Protein AF-A0A6C0ERE3-F1 (afdb_monomer_lite)

Foldseek 3Di:
DDDPVAPLDDDDPPFQADDPQQPPDPFDWDADPNDIWTWGAFDPVCVVVQWRKIFTADPVRTTFWIKIARNVGRVDIDIQGDDPDLVCNRVVHPLKDFPQDFPLNVDDPVRNVVCVVVVVPCVQQVCVLVQEHEDESCCVSPPAKWWADPVPSTIDSDPVVDDPPTDTDRDDPVRGHYWYAYPRRTTMDRDDPPDDDDDPPDDDDDDDDDDDDDDDDDDDDDDDDD

Sequence (226 aa):
MFSLLRKGLIYKNISSDIVEHDLDIDADQWSYDEKDVYRGSIDSEYLEHKLNVYWLYDDNSKRIGLAEHEIDEPEVFKALWFRENPYAMLYQDDTWKSTETTLWSKLSNEAYQDCLENDFTTVSDLALSSGTLLMTPELLINKPDLYSCEKCGKKSLMAKNCCSQALVSILDFSQFSILFLDDNFVIYEKLTPQCDAFEQEQLEEQPELPDQKELMDEQTLQTHSQ

pLDDT: mean 83.7, std 20.34, range [28.23, 97.25]

Secondary structure (DSSP, 8-state):
-B-SSSTT-B-----SSPPGGGTT--PEEEEETTEEEEEEEE-GGGGGGTEEEEEEE-TTS-EEEEEEEESS-TT-EEEEE--SSHHHHHHT-TTEEEEEEEHHHHS-HHHHHHHHHTTTTTHHHHHHHTTEEEE-HHHHHSPPEEEE-TTT--EESSGGGS-TT-EEEE--GGGSEEEEE-TT-EEEEE---SSS-----SS--PPP------------------

Radius of gyration: 25.6 Å; chains: 1; bounding box: 70×40×90 Å

Organism: NCBI:txid1070528

Structure (mmCIF, N/CA/C/O backbone):
data_AF-A0A6C0ERE3-F1
#
_entry.id   AF-A0A6C0ERE3-F1
#
loop_
_atom_site.group_PDB
_atom_site.id
_atom_site.type_symbol
_atom_site.label_atom_id
_atom_site.label_alt_id
_atom_site.label_comp_id
_atom_site.label_asym_id
_atom_site.label_entity_id
_atom_site.label_seq_id
_atom_site.pdbx_PDB_ins_code
_atom_site.Cartn_x
_atom_site.Cartn_y
_atom_site.Cartn_z
_atom_site.occupancy
_atom_site.B_iso_or_equiv
_atom_site.auth_seq_id
_atom_site.auth_comp_id
_atom_site.auth_asym_id
_atom_site.auth_atom_id
_atom_site.pdbx_PDB_model_num
ATOM 1 N N . MET A 1 1 ? 2.969 -2.549 -2.712 1.00 92.56 1 MET A N 1
ATOM 2 C CA . MET A 1 1 ? 2.638 -1.483 -3.685 1.00 92.56 1 MET A CA 1
ATOM 3 C C . MET A 1 1 ? 1.558 -1.996 -4.624 1.00 92.56 1 MET A C 1
ATOM 5 O O . MET A 1 1 ? 1.684 -3.133 -5.060 1.00 92.56 1 MET A O 1
ATOM 9 N N . PHE A 1 2 ? 0.489 -1.237 -4.873 1.00 94.44 2 PHE A N 1
ATOM 10 C CA . PHE A 1 2 ? -0.592 -1.652 -5.774 1.00 94.44 2 PHE A CA 1
ATOM 11 C C . PHE A 1 2 ? -0.195 -1.446 -7.235 1.00 94.44 2 PHE A C 1
ATOM 13 O O . PHE A 1 2 ? 0.362 -0.404 -7.571 1.00 94.44 2 PHE A O 1
ATOM 20 N N . SER A 1 3 ? -0.495 -2.426 -8.086 1.00 94.94 3 SER A N 1
ATOM 21 C CA . SER A 1 3 ? -0.367 -2.279 -9.540 1.00 94.94 3 SER A CA 1
ATOM 22 C C . SER A 1 3 ? -1.365 -1.247 -10.070 1.00 94.94 3 SER A C 1
ATOM 24 O O . SER A 1 3 ? -2.502 -1.169 -9.592 1.00 94.94 3 SER A O 1
ATOM 26 N N . LEU A 1 4 ? -0.942 -0.464 -11.065 1.00 93.81 4 LEU A N 1
ATOM 27 C CA . LEU A 1 4 ? -1.789 0.497 -11.770 1.00 93.81 4 LEU A CA 1
ATOM 28 C C . LEU A 1 4 ? -2.437 -0.132 -13.012 1.00 93.81 4 LEU A C 1
ATOM 30 O O . LEU A 1 4 ? -3.534 0.274 -13.393 1.00 93.81 4 LEU A O 1
ATOM 34 N N . LEU A 1 5 ? -1.796 -1.134 -13.623 1.00 93.94 5 LEU A N 1
ATOM 35 C CA . LEU A 1 5 ? -2.308 -1.851 -14.800 1.00 93.94 5 LEU A CA 1
ATOM 36 C C . LEU A 1 5 ? -3.147 -3.096 -14.460 1.00 93.94 5 LEU A C 1
ATOM 38 O O . LEU A 1 5 ? -3.921 -3.578 -15.293 1.00 93.94 5 LEU A O 1
ATOM 42 N N . ARG A 1 6 ? -3.023 -3.649 -13.247 1.00 94.06 6 ARG A N 1
ATOM 43 C CA . ARG A 1 6 ? -3.766 -4.839 -12.800 1.00 94.06 6 ARG A CA 1
ATOM 44 C C . ARG A 1 6 ? -4.444 -4.604 -11.462 1.00 94.06 6 ARG A C 1
ATOM 46 O O . ARG A 1 6 ? -3.836 -4.663 -10.394 1.00 94.06 6 ARG A O 1
ATOM 53 N N . LYS A 1 7 ? -5.764 -4.423 -11.512 1.00 88.88 7 LYS A N 1
ATOM 54 C CA . LYS A 1 7 ? -6.591 -4.272 -10.312 1.00 88.88 7 LYS A CA 1
ATOM 55 C C . LYS A 1 7 ? -6.430 -5.481 -9.383 1.00 88.88 7 LYS A C 1
ATOM 57 O O . LYS A 1 7 ? -6.655 -6.618 -9.788 1.00 88.88 7 LYS A O 1
ATOM 62 N N . GLY A 1 8 ? -6.094 -5.211 -8.124 1.00 86.88 8 GLY A N 1
ATOM 63 C CA . GLY A 1 8 ? -5.956 -6.226 -7.076 1.00 86.88 8 GLY A CA 1
ATOM 64 C C . GLY A 1 8 ? -4.584 -6.903 -7.000 1.00 86.88 8 GLY A C 1
ATOM 65 O O . GLY A 1 8 ? -4.359 -7.660 -6.059 1.00 86.88 8 GLY A O 1
ATOM 66 N N . LEU A 1 9 ? -3.658 -6.620 -7.924 1.00 94.06 9 LEU A N 1
ATOM 67 C CA . LEU A 1 9 ? -2.277 -7.094 -7.826 1.00 94.06 9 LEU A CA 1
ATOM 68 C C . LEU A 1 9 ? -1.474 -6.216 -6.852 1.00 94.06 9 LEU A C 1
ATOM 70 O O . LEU A 1 9 ? -1.552 -4.984 -6.886 1.00 94.06 9 LEU A O 1
ATOM 74 N N . ILE A 1 10 ? -0.693 -6.864 -5.984 1.00 93.69 10 ILE A N 1
ATOM 75 C CA . ILE A 1 10 ? 0.134 -6.215 -4.962 1.00 93.69 10 ILE A CA 1
ATOM 76 C C . ILE A 1 10 ? 1.563 -6.742 -5.051 1.00 93.69 10 ILE A C 1
ATOM 78 O O . ILE A 1 10 ? 1.807 -7.924 -4.824 1.00 93.69 10 ILE A O 1
ATOM 82 N N . TYR A 1 11 ? 2.518 -5.840 -5.255 1.00 93.31 11 TYR A N 1
ATOM 83 C CA . TYR A 1 11 ? 3.943 -6.132 -5.139 1.00 93.31 11 TYR A CA 1
ATOM 84 C C . TYR A 1 11 ? 4.354 -6.141 -3.664 1.00 93.31 11 TYR A C 1
ATOM 86 O O . TYR A 1 11 ? 4.269 -5.105 -2.988 1.00 93.31 11 TYR A O 1
ATOM 94 N N . LYS A 1 12 ? 4.756 -7.316 -3.160 1.00 81.81 12 LYS A N 1
ATOM 95 C CA . LYS A 1 12 ? 5.089 -7.556 -1.741 1.00 81.81 12 LYS A CA 1
ATOM 96 C C . LYS A 1 12 ? 6.588 -7.465 -1.446 1.00 81.81 12 LYS A C 1
ATOM 98 O O . LYS A 1 12 ? 6.967 -6.967 -0.391 1.00 81.81 12 LYS A O 1
ATOM 103 N N . ASN A 1 13 ? 7.445 -7.905 -2.368 1.00 84.06 13 ASN A N 1
ATOM 104 C CA . ASN A 1 13 ? 8.896 -7.816 -2.207 1.00 84.06 13 ASN A CA 1
ATOM 105 C C . ASN A 1 13 ? 9.408 -6.445 -2.676 1.00 84.06 13 ASN A C 1
ATOM 107 O O . ASN A 1 13 ? 9.856 -6.299 -3.808 1.00 84.06 13 ASN A O 1
ATOM 111 N N . ILE A 1 14 ? 9.335 -5.454 -1.789 1.00 85.19 14 ILE A N 1
ATOM 112 C CA . ILE A 1 14 ? 9.732 -4.054 -2.029 1.00 85.19 14 ILE A CA 1
ATOM 113 C C . ILE A 1 14 ? 11.047 -3.665 -1.324 1.00 85.19 14 ILE A C 1
ATOM 115 O O . ILE A 1 14 ? 11.290 -2.493 -1.056 1.00 85.19 14 ILE A O 1
ATOM 119 N N . SER A 1 15 ? 11.904 -4.639 -0.986 1.00 89.31 15 SER A N 1
ATOM 120 C CA . SER A 1 15 ? 13.245 -4.360 -0.438 1.00 89.31 15 SER A CA 1
ATOM 121 C C . SER A 1 15 ? 14.095 -3.524 -1.407 1.00 89.31 15 SER A C 1
ATOM 12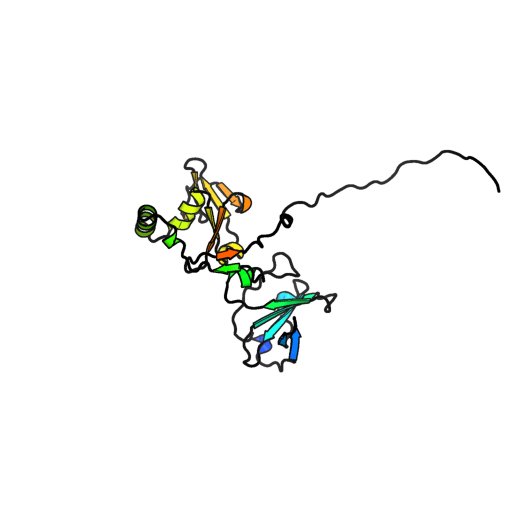3 O O . SER A 1 15 ? 13.968 -3.666 -2.619 1.00 89.31 15 SER A O 1
ATOM 125 N N . SER A 1 16 ? 15.033 -2.724 -0.899 1.00 91.44 16 SER A N 1
ATOM 126 C CA . SER A 1 16 ? 16.022 -2.019 -1.734 1.00 91.44 16 SER A CA 1
ATOM 127 C C . SER A 1 16 ? 17.073 -2.935 -2.379 1.00 91.44 16 SER A C 1
ATOM 129 O O . SER A 1 16 ? 17.899 -2.464 -3.158 1.00 91.44 16 SER A O 1
ATOM 131 N N . ASP A 1 17 ? 17.097 -4.216 -2.017 1.00 93.62 17 ASP A N 1
ATOM 132 C CA . ASP A 1 17 ? 18.107 -5.159 -2.494 1.00 93.62 17 ASP A CA 1
ATOM 133 C C . ASP A 1 17 ? 17.824 -5.639 -3.923 1.00 93.62 17 ASP A C 1
ATOM 135 O O . ASP A 1 17 ? 16.682 -5.630 -4.394 1.00 93.62 17 ASP A O 1
ATOM 139 N N . ILE A 1 18 ? 18.887 -6.070 -4.604 1.00 91.50 18 ILE A N 1
ATOM 140 C CA . ILE A 1 18 ? 18.798 -6.709 -5.918 1.00 91.50 18 ILE A CA 1
ATOM 141 C C . ILE A 1 18 ? 18.108 -8.063 -5.758 1.00 91.50 18 ILE A C 1
ATOM 143 O O . ILE A 1 18 ? 18.390 -8.812 -4.821 1.00 91.50 18 ILE A O 1
ATOM 147 N N . VAL A 1 19 ? 17.180 -8.362 -6.664 1.00 91.94 19 VAL A N 1
ATOM 148 C CA . VAL A 1 19 ? 16.485 -9.650 -6.675 1.00 91.94 19 VAL A CA 1
ATOM 149 C C . VAL A 1 19 ? 17.409 -10.724 -7.228 1.00 91.94 19 VAL A C 1
ATOM 151 O O . VAL A 1 19 ? 18.253 -10.451 -8.075 1.00 91.94 19 VAL A O 1
ATOM 154 N N . GLU A 1 20 ? 17.244 -11.961 -6.764 1.00 91.31 20 GLU A N 1
ATOM 155 C CA . GLU A 1 20 ? 18.174 -13.051 -7.087 1.00 91.31 20 GLU A CA 1
ATOM 156 C C . GLU A 1 20 ? 18.367 -13.258 -8.595 1.00 91.31 20 GLU A C 1
ATOM 158 O O . GLU A 1 20 ? 19.481 -13.527 -9.035 1.00 91.31 20 GLU A O 1
ATOM 163 N N . HIS A 1 21 ? 17.304 -13.093 -9.388 1.00 91.06 21 HIS A N 1
ATOM 164 C CA . HIS A 1 21 ? 17.360 -13.286 -10.836 1.00 91.06 21 HIS A CA 1
ATOM 165 C C . HIS A 1 21 ? 18.086 -12.163 -11.594 1.00 91.06 21 HIS A C 1
ATOM 167 O O . HIS A 1 21 ? 18.433 -12.373 -12.750 1.00 91.06 21 HIS A O 1
ATOM 173 N N . ASP A 1 22 ? 18.365 -11.024 -10.950 1.00 92.94 22 ASP A N 1
ATOM 174 C CA . ASP A 1 22 ? 19.057 -9.876 -11.551 1.00 92.94 22 ASP A CA 1
ATOM 175 C C . ASP A 1 22 ? 20.515 -9.720 -11.071 1.00 92.94 22 ASP A C 1
ATOM 177 O O . ASP A 1 22 ? 21.216 -8.820 -11.527 1.00 92.94 22 ASP A O 1
ATOM 181 N N . LEU A 1 23 ? 21.011 -10.585 -10.173 1.00 89.38 23 LEU A N 1
ATOM 182 C CA . LEU A 1 23 ? 22.351 -10.446 -9.572 1.00 89.38 23 LEU A CA 1
ATOM 183 C C . LEU A 1 23 ? 23.508 -10.489 -10.582 1.00 89.38 23 LEU A C 1
ATOM 185 O O . LEU A 1 23 ? 24.505 -9.797 -10.392 1.00 89.38 23 LEU A O 1
ATOM 189 N N . ASP A 1 24 ? 23.373 -11.299 -11.631 1.00 86.50 24 ASP A N 1
ATOM 190 C CA . ASP A 1 24 ? 24.419 -11.539 -12.633 1.00 86.50 24 ASP A CA 1
ATOM 191 C C . ASP A 1 24 ? 24.087 -10.893 -13.991 1.00 86.50 24 ASP A C 1
ATOM 193 O O . ASP A 1 24 ? 24.590 -11.320 -15.034 1.00 86.50 24 ASP A O 1
ATOM 197 N N . ILE A 1 25 ? 23.198 -9.896 -13.999 1.00 84.25 25 ILE A N 1
ATOM 198 C CA . ILE A 1 25 ? 22.720 -9.255 -15.224 1.00 84.25 25 ILE A CA 1
ATOM 199 C C . ILE A 1 25 ? 23.400 -7.902 -15.419 1.00 84.25 25 ILE A C 1
ATOM 201 O O . ILE A 1 25 ? 23.310 -7.011 -14.576 1.00 84.25 25 ILE A O 1
ATOM 205 N N . ASP A 1 26 ? 24.019 -7.728 -16.587 1.00 84.19 26 ASP A N 1
ATOM 206 C CA . ASP A 1 26 ? 24.424 -6.413 -17.075 1.00 84.19 26 ASP A CA 1
ATOM 207 C C . ASP A 1 26 ? 23.162 -5.643 -17.494 1.00 84.19 26 ASP A C 1
ATOM 209 O O . ASP A 1 26 ? 22.597 -5.868 -18.567 1.00 84.19 26 ASP A O 1
ATOM 213 N N . ALA A 1 27 ? 22.677 -4.781 -16.601 1.00 87.00 27 ALA A N 1
ATOM 214 C CA . ALA A 1 27 ? 21.451 -4.024 -16.803 1.00 87.00 27 ALA A CA 1
ATOM 215 C C . ALA A 1 27 ? 21.667 -2.832 -17.748 1.00 87.00 27 ALA A C 1
ATOM 217 O O . ALA A 1 27 ? 22.564 -2.007 -17.553 1.00 87.00 27 ALA A O 1
ATOM 218 N N . ASP A 1 28 ? 20.796 -2.708 -18.747 1.00 90.38 28 ASP A N 1
ATOM 219 C CA . ASP A 1 28 ? 20.761 -1.544 -19.630 1.00 90.38 28 ASP A CA 1
ATOM 220 C C . ASP A 1 28 ? 20.198 -0.319 -18.897 1.00 90.38 28 ASP A C 1
ATOM 222 O O . ASP A 1 28 ? 19.343 -0.437 -18.011 1.00 90.38 28 ASP A O 1
ATOM 226 N N . GLN A 1 29 ? 20.619 0.873 -19.323 1.00 95.25 29 GLN A N 1
ATOM 227 C CA . GLN A 1 29 ? 20.043 2.134 -18.863 1.00 95.25 29 GLN A CA 1
ATOM 228 C C . GLN A 1 29 ? 18.762 2.464 -19.644 1.00 95.25 29 GLN A C 1
ATOM 230 O O . GLN A 1 29 ? 18.726 2.396 -20.874 1.00 95.25 29 GLN A O 1
ATOM 235 N N . TRP A 1 30 ? 17.716 2.847 -18.921 1.00 95.62 30 TRP A N 1
ATOM 236 C CA . TRP A 1 30 ? 16.398 3.219 -19.431 1.00 95.62 30 TRP A CA 1
ATOM 237 C C . TRP A 1 30 ? 15.938 4.523 -18.789 1.00 95.62 30 TRP A C 1
ATOM 239 O O . TRP A 1 30 ? 16.397 4.871 -17.706 1.00 95.62 30 TRP A O 1
ATOM 249 N N . SER A 1 31 ? 14.999 5.219 -19.431 1.00 95.19 31 SER A N 1
ATOM 250 C CA . SER A 1 31 ? 14.382 6.427 -18.878 1.00 95.19 31 SER A CA 1
ATOM 251 C C . SER A 1 31 ? 12.886 6.193 -18.668 1.00 95.19 31 SER A C 1
ATOM 253 O O . SER A 1 31 ? 12.159 5.941 -19.631 1.00 95.19 31 SER A O 1
ATOM 255 N N . TYR A 1 32 ? 12.436 6.253 -17.414 1.00 95.12 32 TYR A N 1
ATOM 256 C CA . TYR A 1 32 ? 11.030 6.137 -17.013 1.00 95.12 32 TYR A CA 1
ATOM 257 C C . TYR A 1 32 ? 10.627 7.393 -16.245 1.00 95.12 32 TYR A C 1
ATOM 259 O O . TYR A 1 32 ? 11.314 7.772 -15.302 1.00 95.12 32 TYR A O 1
ATOM 267 N N . ASP A 1 33 ? 9.524 8.041 -16.628 1.00 92.62 33 ASP A N 1
ATOM 268 C CA . ASP A 1 33 ? 9.062 9.302 -16.019 1.00 92.62 33 ASP A CA 1
ATOM 269 C C . ASP A 1 33 ? 10.183 10.359 -15.882 1.00 92.62 33 ASP A C 1
ATOM 271 O O . ASP A 1 33 ? 10.328 10.991 -14.836 1.00 92.62 33 ASP A O 1
ATOM 275 N N . GLU A 1 34 ? 11.011 10.512 -16.925 1.00 93.00 34 GLU A N 1
ATOM 276 C CA . GLU A 1 34 ? 12.177 11.421 -16.962 1.00 93.00 34 GLU A CA 1
ATOM 277 C C . GLU A 1 34 ? 13.297 11.083 -15.955 1.00 93.00 34 GLU A C 1
ATOM 279 O O . GLU A 1 34 ? 14.208 11.885 -15.736 1.00 93.00 34 GLU A O 1
ATOM 284 N N . LYS A 1 35 ? 13.257 9.892 -15.347 1.00 94.38 35 LYS A N 1
ATOM 285 C CA . LYS A 1 35 ? 14.318 9.361 -14.489 1.00 94.38 35 LYS A CA 1
ATOM 286 C C . LYS A 1 35 ? 15.096 8.282 -15.217 1.00 94.38 35 LYS A C 1
ATOM 288 O O . LYS A 1 35 ? 14.530 7.264 -15.621 1.00 94.38 35 LYS A O 1
ATOM 293 N N . ASP A 1 36 ? 16.402 8.483 -15.303 1.00 96.56 36 ASP A N 1
ATOM 294 C CA . ASP A 1 36 ? 17.311 7.471 -15.818 1.00 96.56 36 ASP A CA 1
ATOM 295 C C . ASP A 1 36 ? 17.602 6.427 -14.735 1.00 96.56 36 ASP A C 1
ATOM 297 O O . ASP A 1 36 ? 17.923 6.761 -13.594 1.00 96.56 36 ASP A O 1
ATOM 301 N N . VAL A 1 37 ? 17.455 5.157 -15.096 1.00 97.06 37 VAL A N 1
ATOM 302 C CA . VAL A 1 37 ? 17.550 3.999 -14.201 1.00 97.06 37 VAL A CA 1
ATOM 303 C C . VAL A 1 37 ? 18.181 2.823 -14.931 1.00 97.06 37 VAL A C 1
ATOM 305 O O . VAL A 1 37 ? 18.125 2.750 -16.158 1.00 97.06 37 VAL A O 1
ATOM 308 N N . TYR A 1 38 ? 18.720 1.859 -14.194 1.00 96.62 38 TYR A N 1
ATOM 309 C CA . TYR A 1 38 ? 19.075 0.560 -14.762 1.00 96.62 38 TYR A CA 1
ATOM 310 C C . TYR A 1 38 ? 17.897 -0.386 -14.625 1.00 96.62 38 TYR A C 1
ATOM 312 O O . TYR A 1 38 ? 17.283 -0.488 -13.561 1.00 96.62 38 TYR A O 1
ATOM 320 N N . ARG A 1 39 ? 17.565 -1.070 -15.713 1.00 95.25 39 ARG A N 1
ATOM 321 C CA . ARG A 1 39 ? 16.435 -1.992 -15.749 1.00 95.25 39 ARG A CA 1
ATOM 322 C C . ARG A 1 39 ? 16.936 -3.427 -15.660 1.00 95.25 39 ARG A C 1
ATOM 324 O O . ARG A 1 39 ? 17.743 -3.841 -16.489 1.00 95.25 39 ARG A O 1
ATOM 331 N N . GLY A 1 40 ? 16.408 -4.172 -14.695 1.00 95.25 40 GLY A N 1
ATOM 332 C CA . GLY A 1 40 ? 16.620 -5.610 -14.580 1.00 95.25 40 GLY A CA 1
ATOM 333 C C . GLY A 1 40 ? 15.982 -6.408 -15.719 1.00 95.25 40 GLY A C 1
ATOM 334 O O . GLY A 1 40 ? 15.506 -5.867 -16.726 1.00 95.25 40 GLY A O 1
ATOM 335 N N . SER A 1 41 ? 15.964 -7.724 -15.553 1.00 95.12 41 SER A N 1
ATOM 336 C CA . SER A 1 41 ? 15.272 -8.634 -16.459 1.00 95.12 41 SER A CA 1
ATOM 337 C C . SER A 1 41 ? 13.776 -8.732 -16.143 1.00 95.12 41 SER A C 1
ATOM 339 O O . SER A 1 41 ? 13.258 -8.056 -15.254 1.00 95.12 41 SER A O 1
ATOM 341 N N . ILE A 1 42 ? 13.051 -9.515 -16.947 1.00 95.06 42 ILE A N 1
ATOM 342 C CA . ILE A 1 42 ? 11.628 -9.760 -16.703 1.00 95.06 42 ILE A CA 1
ATOM 343 C C . ILE A 1 42 ? 11.498 -10.652 -15.475 1.00 95.06 42 ILE A C 1
ATOM 345 O O . ILE A 1 42 ? 11.991 -11.783 -15.473 1.00 95.06 42 ILE A O 1
ATOM 349 N N . ASP A 1 43 ? 10.741 -10.186 -14.492 1.00 94.81 43 ASP A N 1
ATOM 350 C CA . ASP A 1 43 ? 10.360 -11.005 -13.357 1.00 94.81 43 ASP A CA 1
ATOM 351 C C . ASP A 1 43 ? 9.258 -11.993 -13.769 1.00 94.81 43 ASP A C 1
ATOM 353 O O . ASP A 1 43 ? 8.093 -11.638 -13.989 1.00 94.81 43 ASP A O 1
ATOM 357 N N . SER A 1 44 ? 9.649 -13.263 -13.888 1.00 94.44 44 SER A N 1
ATOM 358 C CA . SER A 1 44 ? 8.760 -14.344 -14.318 1.00 94.44 44 SER A CA 1
ATOM 359 C C . SER A 1 44 ? 7.569 -14.588 -13.384 1.00 94.44 44 SER A C 1
ATOM 361 O O . SER A 1 44 ? 6.579 -15.166 -13.835 1.00 94.44 44 SER A O 1
ATOM 363 N N . GLU A 1 45 ? 7.630 -14.125 -12.125 1.00 93.19 45 GLU A N 1
ATOM 364 C CA . GLU A 1 45 ? 6.531 -14.229 -11.154 1.00 93.19 45 GLU A CA 1
ATOM 365 C C . GLU A 1 45 ? 5.257 -13.550 -11.675 1.00 93.19 45 GLU A C 1
ATOM 367 O O . GLU A 1 45 ? 4.152 -14.025 -11.429 1.00 93.19 45 GLU A O 1
ATOM 372 N N . TYR A 1 46 ? 5.395 -12.480 -12.464 1.00 94.38 46 TYR A N 1
ATOM 373 C CA . TYR A 1 46 ? 4.258 -11.664 -12.898 1.00 94.38 46 TYR A CA 1
ATOM 374 C C . TYR A 1 46 ? 3.730 -11.997 -14.299 1.00 94.38 46 TYR A C 1
ATOM 376 O O . TYR A 1 46 ? 2.732 -11.416 -14.738 1.00 94.38 46 TYR A O 1
ATOM 384 N N . LEU A 1 47 ? 4.318 -12.984 -14.983 1.00 93.81 47 LEU A N 1
ATOM 385 C CA . LEU A 1 47 ? 3.862 -13.407 -16.312 1.00 93.81 47 LEU A CA 1
ATOM 386 C C . LEU A 1 47 ? 2.442 -13.989 -16.285 1.00 93.81 47 LEU A C 1
ATOM 388 O O . LEU A 1 47 ? 1.671 -13.777 -17.222 1.00 93.81 47 LEU A O 1
ATOM 392 N N . GLU A 1 48 ? 2.052 -14.668 -15.202 1.00 93.81 48 GLU A N 1
ATOM 393 C CA . GLU A 1 48 ? 0.683 -15.182 -15.040 1.00 93.81 48 GLU A CA 1
ATOM 394 C C . GLU A 1 48 ? -0.367 -14.065 -14.943 1.00 93.81 48 GLU A C 1
ATOM 396 O O . GLU A 1 48 ? -1.526 -14.254 -15.320 1.00 93.81 48 GLU A O 1
ATOM 401 N N . HIS A 1 49 ? 0.055 -12.869 -14.527 1.00 93.19 49 HIS A N 1
ATOM 402 C CA . HIS A 1 49 ? -0.770 -11.666 -14.488 1.00 93.19 49 HIS A CA 1
ATOM 403 C C . HIS A 1 49 ? -0.787 -10.908 -15.821 1.00 93.19 49 HIS A C 1
ATOM 405 O O . HIS A 1 49 ? -1.349 -9.812 -15.893 1.00 93.19 49 HIS A O 1
ATOM 411 N N . LYS A 1 50 ? -0.216 -11.486 -16.889 1.00 94.81 50 LYS A N 1
ATOM 412 C CA . LYS A 1 50 ? -0.080 -10.861 -18.212 1.00 94.81 50 LYS A CA 1
ATOM 413 C C . LYS A 1 50 ? 0.651 -9.517 -18.153 1.00 94.81 50 LYS A C 1
ATOM 415 O O . LYS A 1 50 ? 0.236 -8.565 -18.813 1.00 94.81 50 LYS A O 1
ATOM 420 N N . LEU A 1 51 ? 1.689 -9.425 -17.328 1.00 96.44 51 LEU A N 1
ATOM 421 C CA . LEU A 1 51 ? 2.547 -8.251 -17.227 1.00 96.44 51 LEU A CA 1
ATOM 422 C C . LEU A 1 51 ? 4.001 -8.652 -17.453 1.00 96.44 51 LEU A C 1
ATOM 424 O O . LEU A 1 51 ? 4.454 -9.671 -16.935 1.00 96.44 51 LEU A O 1
ATOM 428 N N . ASN A 1 52 ? 4.742 -7.804 -18.160 1.00 96.56 52 ASN A N 1
ATOM 429 C CA . ASN A 1 52 ? 6.197 -7.807 -18.094 1.00 96.56 52 ASN A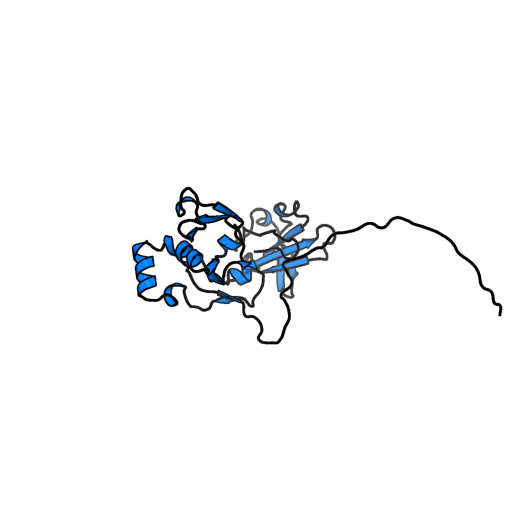 CA 1
ATOM 430 C C . ASN A 1 52 ? 6.604 -6.815 -17.002 1.00 96.56 52 ASN A C 1
ATOM 432 O O . ASN A 1 52 ? 6.473 -5.603 -17.179 1.00 96.56 52 ASN A O 1
ATOM 436 N N . VAL A 1 53 ? 7.045 -7.334 -15.858 1.00 96.88 53 VAL A N 1
ATOM 437 C CA . VAL A 1 53 ? 7.515 -6.518 -14.734 1.00 96.88 53 VAL A CA 1
ATOM 438 C C . VAL A 1 53 ? 9.034 -6.495 -14.740 1.00 96.88 53 VAL A C 1
ATOM 440 O O . VAL A 1 53 ? 9.666 -7.544 -14.824 1.00 96.88 53 VAL A O 1
ATOM 443 N N . TYR A 1 54 ? 9.602 -5.300 -14.632 1.00 96.12 54 TYR A N 1
ATOM 444 C CA . TYR A 1 54 ? 11.039 -5.078 -14.544 1.00 96.12 54 TYR A CA 1
ATOM 445 C C . TYR A 1 54 ? 11.366 -4.309 -13.275 1.00 96.12 54 TYR A C 1
ATOM 447 O O . TYR A 1 54 ? 10.794 -3.245 -13.033 1.00 96.12 54 TYR A O 1
ATOM 455 N N . TRP A 1 55 ? 12.321 -4.793 -12.489 1.00 96.50 55 TRP A N 1
ATOM 456 C CA . TRP A 1 55 ? 12.833 -4.039 -11.349 1.00 96.50 55 TRP A CA 1
ATOM 457 C C . TRP A 1 55 ? 13.767 -2.916 -11.819 1.00 96.50 55 TRP A C 1
ATOM 459 O O . TRP A 1 55 ? 14.524 -3.078 -12.778 1.00 96.50 55 TRP A O 1
ATOM 469 N N . LEU A 1 56 ? 13.672 -1.753 -11.169 1.00 96.94 56 LEU A N 1
ATOM 470 C CA . LEU A 1 56 ? 14.426 -0.548 -11.525 1.00 96.94 56 LEU A CA 1
ATOM 471 C C . LEU A 1 56 ? 15.451 -0.223 -10.441 1.00 96.94 56 LEU A C 1
ATOM 473 O O . LEU A 1 56 ? 15.114 -0.193 -9.251 1.00 96.94 56 LEU A O 1
ATOM 477 N N . TYR A 1 57 ? 16.677 0.067 -10.864 1.00 96.38 57 TYR A N 1
ATOM 478 C CA . TYR A 1 57 ? 17.836 0.278 -10.005 1.00 96.38 57 TYR A CA 1
ATOM 479 C C . TYR A 1 57 ? 18.482 1.645 -10.237 1.00 96.38 57 TYR A C 1
ATOM 481 O O . TYR A 1 57 ? 18.475 2.167 -11.352 1.00 96.38 57 TYR A O 1
ATOM 489 N N . ASP A 1 58 ? 19.054 2.214 -9.179 1.00 95.44 58 ASP A N 1
ATOM 490 C CA . ASP A 1 58 ? 19.906 3.403 -9.257 1.00 95.44 58 ASP A CA 1
ATOM 491 C C . ASP A 1 58 ? 21.376 3.049 -9.581 1.00 95.44 58 ASP A C 1
ATOM 493 O O . ASP A 1 58 ? 21.752 1.878 -9.678 1.00 95.44 58 ASP A O 1
ATOM 497 N N . ASP A 1 59 ? 22.232 4.069 -9.701 1.00 94.19 59 ASP A N 1
ATOM 498 C CA . ASP A 1 59 ? 23.681 3.914 -9.932 1.00 94.19 59 ASP A CA 1
ATOM 499 C C . ASP A 1 59 ? 24.427 3.171 -8.805 1.00 94.19 59 ASP A C 1
ATOM 501 O O . ASP A 1 59 ? 25.575 2.763 -8.981 1.00 94.19 59 ASP A O 1
ATOM 505 N N . ASN A 1 60 ? 23.801 2.991 -7.639 1.00 93.94 60 ASN A N 1
ATOM 506 C CA . ASN A 1 60 ? 24.366 2.278 -6.492 1.00 93.94 60 ASN A CA 1
ATOM 507 C C . ASN A 1 60 ? 23.837 0.841 -6.389 1.00 93.94 60 ASN A C 1
ATOM 509 O O . ASN A 1 60 ? 23.985 0.208 -5.338 1.00 93.94 60 ASN A O 1
ATOM 513 N N . SER A 1 61 ? 23.192 0.342 -7.448 1.00 91.50 61 SER A N 1
ATOM 514 C CA . SER A 1 61 ? 22.546 -0.970 -7.487 1.00 91.50 61 SER A CA 1
ATOM 515 C C . SER A 1 61 ? 21.471 -1.143 -6.406 1.00 91.50 61 SER A C 1
ATOM 517 O O . SER A 1 61 ? 21.224 -2.253 -5.927 1.00 91.50 61 SER A O 1
ATOM 519 N N . LYS A 1 62 ? 20.821 -0.050 -5.993 1.00 94.94 62 LYS A N 1
ATOM 520 C CA . LYS A 1 62 ? 19.664 -0.078 -5.100 1.00 94.94 62 LYS A CA 1
ATOM 521 C C . LYS A 1 62 ? 18.387 -0.072 -5.906 1.00 94.94 62 LYS A C 1
ATOM 523 O O . LYS A 1 62 ? 18.205 0.740 -6.807 1.00 94.94 62 LYS A O 1
ATOM 528 N N . ARG A 1 63 ? 17.480 -0.980 -5.555 1.00 95.38 63 ARG A N 1
ATOM 529 C CA . ARG A 1 63 ? 16.147 -1.029 -6.138 1.00 95.38 63 ARG A CA 1
ATOM 530 C C . ARG A 1 63 ? 15.354 0.182 -5.668 1.00 95.38 63 ARG A C 1
ATOM 532 O O . ARG A 1 63 ? 15.253 0.433 -4.467 1.00 95.38 63 ARG A O 1
ATOM 539 N N . ILE A 1 64 ? 14.801 0.913 -6.624 1.00 96.31 64 ILE A N 1
ATOM 540 C CA . ILE A 1 64 ? 14.087 2.178 -6.404 1.00 96.31 64 ILE A CA 1
ATOM 541 C C . ILE A 1 64 ? 12.657 2.152 -6.947 1.00 96.31 64 ILE A C 1
ATOM 543 O O . ILE A 1 64 ? 11.902 3.102 -6.743 1.00 96.31 64 ILE A O 1
ATOM 547 N N . GLY A 1 65 ? 12.266 1.079 -7.630 1.00 96.81 65 GLY A N 1
ATOM 548 C CA . GLY A 1 65 ? 10.937 0.937 -8.202 1.00 96.81 65 GLY A CA 1
ATOM 549 C C . GLY A 1 65 ? 10.813 -0.280 -9.107 1.00 96.81 65 GLY A C 1
ATOM 550 O O . GLY A 1 65 ? 11.673 -1.165 -9.114 1.00 96.81 65 GLY A O 1
ATOM 551 N N . LEU A 1 66 ? 9.733 -0.299 -9.877 1.00 97.25 66 LEU A N 1
ATOM 552 C CA . LEU A 1 66 ? 9.480 -1.261 -10.942 1.00 97.25 66 LEU A CA 1
ATOM 553 C C . LEU A 1 66 ? 8.771 -0.581 -12.115 1.00 97.25 66 LEU A C 1
ATOM 555 O O . LEU A 1 66 ? 8.053 0.399 -11.924 1.00 97.25 66 LEU A O 1
ATOM 559 N N . ALA A 1 67 ? 8.949 -1.119 -13.314 1.00 97.19 67 ALA A N 1
ATOM 560 C CA . ALA A 1 67 ? 8.125 -0.807 -14.471 1.00 97.19 67 ALA A CA 1
ATOM 561 C C . ALA A 1 67 ? 7.234 -2.011 -14.779 1.00 97.19 67 ALA A C 1
ATOM 563 O O . ALA A 1 67 ? 7.726 -3.130 -14.921 1.00 97.19 67 ALA A O 1
ATOM 564 N N . GLU A 1 68 ? 5.929 -1.784 -14.885 1.00 96.94 68 GLU A N 1
ATOM 565 C CA . GLU A 1 68 ? 4.971 -2.769 -15.377 1.00 96.94 68 GLU A CA 1
ATOM 566 C C . GLU A 1 68 ? 4.579 -2.421 -16.811 1.00 96.94 68 GLU A C 1
ATOM 568 O O . GLU A 1 68 ? 4.199 -1.288 -17.103 1.00 96.94 68 GLU A O 1
ATOM 573 N N . HIS A 1 69 ? 4.685 -3.401 -17.702 1.00 97.12 69 HIS A N 1
ATOM 574 C CA . HIS A 1 69 ? 4.294 -3.291 -19.101 1.00 97.12 69 HIS A CA 1
ATOM 575 C C . HIS A 1 69 ? 3.202 -4.311 -19.410 1.00 97.12 69 HIS A C 1
ATOM 577 O O . HIS A 1 69 ? 3.262 -5.455 -18.943 1.00 97.12 69 HIS A O 1
ATOM 583 N N . GLU A 1 70 ? 2.236 -3.924 -20.238 1.00 96.00 70 GLU A N 1
ATOM 584 C CA . GLU A 1 70 ? 1.300 -4.872 -20.840 1.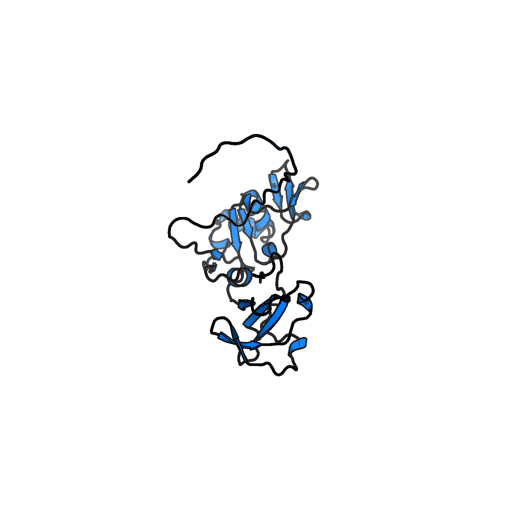00 96.00 70 GLU A CA 1
ATOM 585 C C . GLU A 1 70 ? 2.068 -5.911 -21.669 1.00 96.00 70 GLU A C 1
ATOM 587 O O . GLU A 1 70 ? 2.971 -5.572 -22.434 1.00 96.00 70 GLU A O 1
ATOM 592 N N . ILE A 1 71 ? 1.735 -7.197 -21.518 1.00 94.31 71 ILE A N 1
ATOM 593 C CA . ILE A 1 71 ? 2.460 -8.254 -22.242 1.00 94.31 71 ILE A CA 1
ATOM 594 C C . ILE A 1 71 ? 2.190 -8.214 -23.752 1.00 94.31 71 ILE A C 1
ATOM 596 O O . ILE A 1 71 ? 3.090 -8.486 -24.545 1.00 94.31 71 ILE A O 1
ATOM 600 N N . ASP A 1 72 ? 0.958 -7.862 -24.126 1.00 94.56 72 ASP A N 1
ATOM 601 C CA . ASP A 1 72 ? 0.489 -7.832 -25.512 1.00 94.56 72 ASP A CA 1
ATOM 602 C C . ASP A 1 72 ? 0.792 -6.481 -26.195 1.00 94.56 72 ASP A C 1
ATOM 604 O O . ASP A 1 72 ? 0.946 -6.435 -27.414 1.00 94.56 72 ASP A O 1
ATOM 608 N N . GLU A 1 73 ? 0.937 -5.403 -25.411 1.00 94.81 73 GLU A N 1
ATOM 609 C CA . GLU A 1 73 ? 1.229 -4.031 -25.868 1.00 94.81 73 GLU A CA 1
ATOM 610 C C . GLU A 1 73 ? 2.362 -3.407 -25.023 1.00 94.81 73 GLU A C 1
ATOM 612 O O . GLU A 1 73 ? 2.105 -2.533 -24.192 1.00 94.81 73 GLU A O 1
ATOM 617 N N . PRO A 1 74 ? 3.630 -3.845 -25.174 1.00 90.69 74 PRO A N 1
ATOM 618 C CA . PRO A 1 74 ? 4.727 -3.442 -24.286 1.00 90.69 74 PRO A CA 1
ATOM 619 C C . PRO A 1 74 ? 5.028 -1.937 -24.245 1.00 90.69 74 PRO A C 1
ATOM 621 O O . PRO A 1 74 ? 5.744 -1.473 -23.362 1.00 90.69 74 PRO A O 1
ATOM 624 N N . GLU A 1 75 ? 4.525 -1.152 -25.190 1.00 92.00 75 GLU A N 1
ATOM 625 C CA . GLU A 1 75 ? 4.562 0.309 -25.169 1.00 92.00 75 GLU A CA 1
ATOM 626 C C . GLU A 1 75 ? 3.657 0.932 -24.094 1.00 92.00 75 GLU A C 1
ATOM 628 O O . GLU A 1 75 ? 3.890 2.068 -23.677 1.00 92.00 75 GLU A O 1
ATOM 633 N N . VAL A 1 76 ? 2.639 0.204 -23.627 1.00 94.00 76 VAL A N 1
ATOM 634 C CA . VAL A 1 76 ? 1.773 0.610 -22.523 1.00 94.00 76 VAL A CA 1
ATOM 635 C C . VAL A 1 76 ? 2.448 0.204 -21.224 1.00 94.00 76 VAL A C 1
ATOM 637 O O . VAL A 1 76 ? 2.485 -0.973 -20.861 1.00 94.00 76 VAL A O 1
ATOM 640 N N . PHE A 1 77 ? 2.978 1.196 -20.510 1.00 95.12 77 PHE A N 1
ATOM 641 C CA . PHE A 1 77 ? 3.674 0.963 -19.253 1.00 95.12 77 PHE A CA 1
ATOM 642 C C . PHE A 1 77 ? 3.322 1.975 -18.170 1.00 95.12 77 PHE A C 1
ATOM 644 O O . PHE A 1 77 ? 2.858 3.092 -18.432 1.00 95.12 77 PHE A O 1
ATOM 651 N N . LYS A 1 78 ? 3.588 1.572 -16.930 1.00 96.38 78 LYS A N 1
ATOM 652 C CA . LYS A 1 78 ? 3.612 2.441 -15.757 1.00 96.38 78 LYS A CA 1
ATOM 653 C C . LYS A 1 78 ? 4.865 2.155 -14.949 1.00 96.38 78 LYS A C 1
ATOM 655 O O . LYS A 1 78 ? 5.198 0.999 -14.707 1.00 96.38 78 LYS A O 1
ATOM 660 N N . ALA A 1 79 ? 5.549 3.212 -14.528 1.00 96.56 79 ALA A N 1
ATOM 661 C CA . ALA A 1 79 ? 6.599 3.102 -13.533 1.00 96.56 79 ALA A CA 1
ATOM 662 C C . ALA A 1 79 ? 6.013 3.381 -12.150 1.00 96.56 79 ALA A C 1
ATOM 664 O O . ALA A 1 79 ? 5.200 4.287 -11.960 1.00 96.56 79 ALA A O 1
ATOM 665 N N . LEU A 1 80 ? 6.406 2.555 -11.192 1.00 96.56 80 LEU A N 1
ATOM 666 C CA . LEU A 1 80 ? 6.010 2.672 -9.808 1.00 96.56 80 LEU A CA 1
ATOM 667 C C . LEU A 1 80 ? 7.272 2.784 -8.963 1.00 96.56 80 LEU A C 1
ATOM 669 O O . LEU A 1 80 ? 8.214 2.004 -9.099 1.00 96.56 80 LEU A O 1
ATOM 673 N N . TRP A 1 81 ? 7.287 3.766 -8.075 1.00 96.12 81 TRP A N 1
ATOM 674 C CA . TRP A 1 81 ? 8.484 4.190 -7.365 1.00 96.12 81 TRP A CA 1
ATOM 675 C C . TRP A 1 81 ? 8.379 3.858 -5.879 1.00 96.12 81 TRP A C 1
ATOM 677 O O . TRP A 1 81 ? 7.303 3.933 -5.273 1.00 96.12 81 TRP A O 1
ATOM 687 N N . PHE A 1 82 ? 9.506 3.490 -5.273 1.00 95.38 82 PHE A N 1
ATOM 688 C CA . PHE A 1 82 ? 9.611 3.357 -3.826 1.00 95.38 82 PHE A CA 1
ATOM 689 C C . PHE A 1 82 ? 9.511 4.739 -3.183 1.00 95.38 82 PHE A C 1
ATOM 691 O O . PHE A 1 82 ? 10.048 5.727 -3.684 1.00 95.38 82 PHE A O 1
ATOM 698 N N . ARG A 1 83 ? 8.779 4.812 -2.072 1.00 92.88 83 ARG A N 1
ATOM 699 C CA . ARG A 1 83 ? 8.506 6.051 -1.339 1.00 92.88 83 ARG A CA 1
ATOM 700 C C . ARG A 1 83 ? 8.626 5.767 0.146 1.00 92.88 83 ARG A C 1
ATOM 702 O O . ARG A 1 83 ? 8.270 4.683 0.582 1.00 92.88 83 ARG A O 1
ATOM 709 N N . GLU A 1 84 ? 9.086 6.734 0.926 1.00 90.12 84 GLU A N 1
ATOM 710 C CA . GLU A 1 84 ? 9.236 6.545 2.375 1.00 90.12 84 GLU A CA 1
ATOM 711 C C . GLU A 1 84 ? 7.882 6.420 3.085 1.00 90.12 84 GLU A C 1
ATOM 713 O O . GLU A 1 84 ? 7.716 5.600 3.984 1.00 90.12 84 GLU A O 1
ATOM 718 N N . ASN A 1 85 ? 6.891 7.211 2.659 1.00 93.38 85 ASN A N 1
ATOM 719 C CA . ASN A 1 85 ? 5.543 7.137 3.209 1.00 93.38 85 ASN A CA 1
ATOM 720 C C . ASN A 1 85 ? 4.874 5.818 2.766 1.00 93.38 85 ASN A C 1
ATOM 722 O O . ASN A 1 85 ? 4.719 5.605 1.559 1.00 93.38 85 ASN A O 1
ATOM 726 N N . PRO A 1 86 ? 4.420 4.961 3.703 1.00 93.62 86 PRO A N 1
ATOM 727 C CA . PRO A 1 86 ? 3.883 3.641 3.376 1.00 93.62 86 PRO A CA 1
ATOM 728 C C . PRO A 1 86 ? 2.609 3.710 2.527 1.00 93.62 86 PRO A C 1
ATOM 730 O O . PRO A 1 86 ? 2.427 2.903 1.618 1.00 93.62 86 PRO A O 1
ATOM 733 N N . TYR A 1 87 ? 1.749 4.702 2.761 1.00 95.12 87 TYR A N 1
ATOM 734 C CA . TYR A 1 87 ? 0.526 4.902 1.984 1.00 95.12 87 TYR A CA 1
ATOM 735 C C . TYR A 1 87 ? 0.811 5.504 0.616 1.00 95.12 87 TYR A C 1
ATOM 737 O O . TYR A 1 87 ? 0.246 5.046 -0.376 1.00 95.12 87 TYR A O 1
ATOM 745 N N . ALA A 1 88 ? 1.743 6.458 0.539 1.00 94.88 88 ALA A N 1
ATOM 746 C CA . ALA A 1 88 ? 2.196 6.972 -0.748 1.00 94.88 88 ALA A CA 1
ATOM 747 C C . ALA A 1 88 ? 2.796 5.845 -1.596 1.00 94.88 88 ALA A C 1
A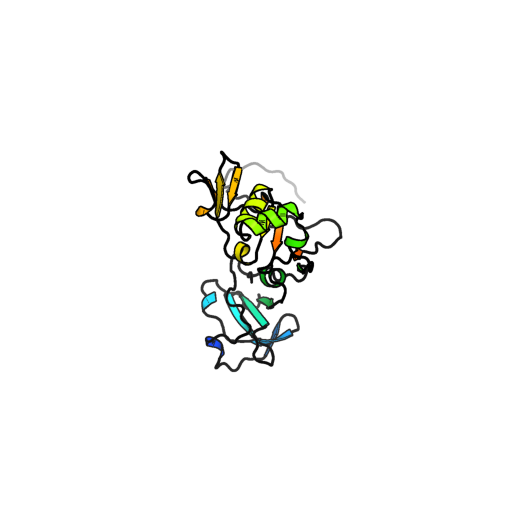TOM 749 O O . ALA A 1 88 ? 2.520 5.743 -2.787 1.00 94.88 88 ALA A O 1
ATOM 750 N N . MET A 1 89 ? 3.597 4.972 -0.980 1.00 93.69 89 MET A N 1
ATOM 751 C CA . MET A 1 89 ? 4.205 3.821 -1.639 1.00 93.69 89 MET A CA 1
ATOM 752 C C . MET A 1 89 ? 3.154 2.801 -2.087 1.00 93.69 89 MET A C 1
ATOM 754 O O . MET A 1 89 ? 3.235 2.286 -3.202 1.00 93.69 89 MET A O 1
ATOM 758 N N . LEU A 1 90 ? 2.163 2.502 -1.242 1.00 94.12 90 LEU A N 1
ATOM 759 C CA . LEU A 1 90 ? 1.089 1.572 -1.580 1.00 94.12 90 LEU A CA 1
ATOM 760 C C . LEU A 1 90 ? 0.242 2.078 -2.744 1.00 94.12 90 LEU A C 1
ATOM 762 O O . LEU A 1 90 ? 0.060 1.331 -3.700 1.00 94.12 90 LEU A O 1
ATOM 766 N N . TYR A 1 91 ? -0.232 3.322 -2.677 1.00 94.44 91 TYR A N 1
ATOM 767 C CA . TYR A 1 91 ? -1.150 3.906 -3.658 1.00 94.44 91 TYR A CA 1
ATOM 768 C C . TYR A 1 91 ? -0.465 4.600 -4.841 1.00 94.44 91 TYR A C 1
ATOM 770 O O . TYR A 1 91 ? -1.155 5.049 -5.748 1.00 94.44 91 TYR A O 1
ATOM 778 N N . GLN A 1 92 ? 0.868 4.703 -4.834 1.00 93.94 92 GLN A N 1
ATOM 779 C CA . GLN A 1 92 ? 1.644 5.482 -5.807 1.00 93.94 92 GLN A CA 1
ATOM 780 C C . GLN A 1 92 ? 1.230 6.961 -5.887 1.00 93.94 92 GLN A C 1
ATOM 782 O O . GLN A 1 92 ? 1.266 7.573 -6.950 1.00 93.94 92 GLN A O 1
ATOM 787 N N . ASP A 1 93 ? 0.899 7.550 -4.737 1.00 93.31 93 ASP A N 1
ATOM 788 C CA . ASP A 1 93 ? 0.306 8.885 -4.630 1.00 93.31 93 ASP A CA 1
ATOM 789 C C . ASP A 1 93 ? 1.021 9.740 -3.563 1.00 93.31 93 ASP A C 1
ATOM 791 O O . ASP A 1 93 ? 0.939 9.474 -2.364 1.00 93.31 93 ASP A O 1
ATOM 795 N N . ASP A 1 94 ? 1.712 10.798 -3.996 1.00 91.62 94 ASP A N 1
ATOM 796 C CA . ASP A 1 94 ? 2.499 11.688 -3.125 1.00 91.62 94 ASP A CA 1
ATOM 797 C C . ASP A 1 94 ? 1.677 12.671 -2.286 1.00 91.62 94 ASP A C 1
ATOM 799 O O . ASP A 1 94 ? 2.237 13.399 -1.451 1.00 91.62 94 ASP A O 1
ATOM 803 N N . THR A 1 95 ? 0.359 12.712 -2.490 1.00 94.69 95 THR A N 1
ATOM 804 C CA . THR A 1 95 ? -0.544 13.549 -1.690 1.00 94.69 95 THR A CA 1
ATOM 805 C C . THR A 1 95 ? -0.722 13.020 -0.267 1.00 94.69 95 THR A C 1
ATOM 807 O O . THR A 1 95 ? -1.147 13.768 0.614 1.00 94.69 95 THR A O 1
ATOM 810 N N . TRP A 1 96 ? -0.340 11.768 -0.001 1.00 95.44 96 TRP A N 1
ATOM 811 C CA . TRP A 1 96 ? -0.277 11.218 1.350 1.00 95.44 96 TRP A CA 1
ATOM 812 C C . TRP A 1 96 ? 0.859 11.847 2.157 1.00 95.44 96 TRP A C 1
ATOM 814 O O . TRP A 1 96 ? 2.022 11.847 1.741 1.00 95.44 96 TRP A O 1
ATOM 824 N N . LYS A 1 97 ? 0.545 12.324 3.363 1.00 94.62 97 LYS A N 1
ATOM 825 C CA . LYS A 1 97 ? 1.521 12.905 4.293 1.00 94.62 97 LYS A CA 1
ATOM 826 C C . LYS A 1 97 ? 1.385 12.306 5.683 1.00 94.62 97 LYS A C 1
ATOM 828 O O . LYS A 1 97 ? 0.291 11.957 6.118 1.00 94.62 97 LYS A O 1
ATOM 833 N N . SER A 1 98 ? 2.521 12.200 6.366 1.00 94.31 98 SER A N 1
ATOM 834 C CA . SER A 1 98 ? 2.533 11.996 7.810 1.00 94.31 98 SER A CA 1
ATOM 835 C C . SER A 1 98 ? 2.062 13.280 8.479 1.00 94.31 98 SER A C 1
ATOM 837 O O . SER A 1 98 ? 2.456 14.375 8.079 1.00 94.31 98 SER A O 1
ATOM 839 N N . THR A 1 99 ? 1.233 13.141 9.504 1.00 93.69 99 THR A N 1
ATOM 840 C CA . THR A 1 99 ? 0.855 14.261 10.373 1.00 93.69 99 THR A CA 1
ATOM 841 C C . THR A 1 99 ? 1.902 14.534 11.453 1.00 93.69 99 THR A C 1
ATOM 843 O O . THR A 1 99 ? 1.730 15.465 12.232 1.00 93.69 99 THR A O 1
ATOM 846 N N . GLU A 1 100 ? 2.934 13.684 11.560 1.00 92.12 100 GLU A N 1
ATOM 847 C CA . GLU A 1 100 ? 3.921 13.648 12.654 1.00 92.12 100 GLU A CA 1
ATOM 848 C C . GLU A 1 100 ? 3.306 13.419 14.048 1.00 92.12 100 GLU A C 1
ATOM 850 O O . GLU A 1 100 ? 4.002 13.431 15.063 1.00 92.12 100 GLU A O 1
ATOM 855 N N . THR A 1 101 ? 1.997 13.164 14.111 1.00 94.44 101 THR A N 1
ATOM 856 C CA . THR A 1 101 ? 1.269 12.877 15.344 1.00 94.44 101 THR A CA 1
ATOM 857 C C . THR A 1 101 ? 0.932 11.401 15.432 1.00 94.44 101 THR A C 1
ATOM 859 O O . THR A 1 101 ? 0.655 10.749 14.428 1.00 94.44 101 THR A O 1
ATOM 862 N N . THR A 1 102 ? 0.946 10.860 16.647 1.00 94.69 102 THR A N 1
ATOM 863 C CA . THR A 1 102 ? 0.574 9.466 16.896 1.00 94.69 102 THR A CA 1
ATOM 864 C C . THR A 1 102 ? -0.884 9.355 17.317 1.00 94.69 102 THR A C 1
ATOM 866 O O . THR A 1 102 ? -1.448 10.303 17.873 1.00 94.69 102 THR A O 1
ATOM 869 N N . LEU A 1 103 ? -1.482 8.173 17.151 1.00 93.31 103 LEU A N 1
ATOM 870 C CA . LEU A 1 103 ? -2.793 7.837 17.715 1.00 93.31 103 LEU A CA 1
ATOM 871 C C . LEU A 1 103 ? -2.889 8.228 19.196 1.00 93.31 103 LEU A C 1
ATOM 873 O O . LEU A 1 103 ? -3.871 8.824 19.628 1.00 93.31 103 LEU A O 1
ATOM 877 N N . TRP A 1 104 ? -1.829 7.954 19.954 1.00 91.94 104 TRP A N 1
ATOM 878 C CA . TRP A 1 104 ? -1.754 8.200 21.393 1.00 91.94 104 TRP A CA 1
ATOM 879 C C . TRP A 1 104 ? -1.926 9.671 21.753 1.00 91.94 104 TRP A C 1
ATOM 881 O O . TRP A 1 104 ? -2.565 9.985 22.751 1.00 91.94 104 TRP A O 1
ATOM 891 N N . SER A 1 105 ? -1.424 10.577 20.912 1.00 91.31 105 SER A N 1
ATOM 892 C CA . SER A 1 105 ? -1.572 12.021 21.119 1.00 91.31 105 SER A CA 1
ATOM 893 C C . SER A 1 105 ? -3.007 12.532 20.937 1.00 91.31 105 SER A C 1
ATOM 895 O O . SER A 1 105 ? -3.322 13.637 21.374 1.00 91.31 105 SER A O 1
ATOM 897 N N . LYS A 1 106 ? -3.878 11.745 20.289 1.00 87.81 106 LYS A N 1
ATOM 898 C CA . LYS A 1 106 ? -5.294 12.073 20.064 1.00 87.81 106 LYS A CA 1
ATOM 899 C C . LYS A 1 106 ? -6.216 11.535 21.159 1.00 87.81 106 LYS A C 1
ATOM 901 O O . LYS A 1 106 ? -7.368 11.961 21.230 1.00 87.81 106 LYS A O 1
ATOM 906 N N . LEU A 1 107 ? -5.747 10.596 21.979 1.00 89.38 107 LEU A N 1
ATOM 907 C CA . LEU A 1 107 ? -6.544 9.998 23.048 1.00 89.38 107 LEU A CA 1
ATOM 908 C C . LEU A 1 107 ? -6.629 10.935 24.257 1.00 89.38 107 LEU A C 1
ATOM 910 O O . LEU A 1 107 ? -5.691 11.675 24.555 1.00 89.38 107 LEU A O 1
ATOM 914 N N . SER A 1 108 ? -7.747 10.877 24.988 1.00 90.31 108 SER A N 1
ATOM 915 C CA . SER A 1 108 ? -7.790 11.467 26.328 1.00 90.31 108 SER A CA 1
ATOM 916 C C . SER A 1 108 ? -6.877 10.680 27.271 1.00 90.31 108 SER A C 1
ATOM 918 O O . SER A 1 108 ? -6.540 9.522 27.007 1.00 90.31 108 SER A O 1
ATOM 920 N N . ASN A 1 109 ? -6.500 11.287 28.396 1.00 91.19 109 ASN A N 1
ATOM 921 C CA . ASN A 1 109 ? -5.673 10.607 29.390 1.00 91.19 109 ASN A CA 1
ATOM 922 C C . ASN A 1 109 ? -6.343 9.324 29.896 1.00 91.19 109 ASN A C 1
ATOM 924 O O . ASN A 1 109 ? -5.673 8.310 30.040 1.00 91.19 109 ASN A O 1
ATOM 928 N N . GLU A 1 110 ? -7.655 9.357 30.124 1.00 89.81 110 GLU A N 1
ATOM 929 C CA . GLU A 1 110 ? -8.441 8.206 30.573 1.00 89.81 110 GLU A CA 1
ATOM 930 C C . GLU A 1 110 ? -8.402 7.086 29.529 1.00 89.81 110 GLU A C 1
ATOM 932 O O . GLU A 1 110 ? -8.011 5.967 29.845 1.00 89.81 110 GLU A O 1
ATOM 937 N N . ALA A 1 111 ? -8.686 7.408 28.262 1.00 87.38 111 ALA A N 1
ATOM 938 C CA . ALA A 1 111 ? -8.648 6.429 27.179 1.00 87.38 111 ALA A CA 1
ATOM 939 C C . ALA A 1 111 ? -7.244 5.833 26.980 1.00 87.38 111 ALA A C 1
ATOM 941 O O . ALA A 1 111 ? -7.107 4.641 26.711 1.00 87.38 111 ALA A O 1
ATOM 942 N N . TYR A 1 112 ? -6.192 6.643 27.130 1.00 90.31 112 TYR A N 1
ATOM 943 C CA . TYR A 1 112 ? -4.815 6.159 27.060 1.00 90.31 112 TYR A CA 1
ATOM 944 C C . TYR A 1 112 ? -4.489 5.189 28.205 1.00 90.31 112 TYR A C 1
ATOM 946 O O . TYR A 1 112 ? -3.887 4.145 27.954 1.00 90.31 112 TYR A O 1
ATOM 954 N N . GLN A 1 113 ? -4.894 5.497 29.444 1.00 88.94 113 GLN A N 1
ATOM 955 C CA . GLN A 1 113 ? -4.683 4.601 30.589 1.00 88.94 113 GLN A CA 1
ATOM 956 C C . GLN A 1 113 ? -5.439 3.278 30.419 1.00 88.94 113 GLN A C 1
ATOM 958 O O . GLN A 1 113 ? -4.839 2.224 30.607 1.00 88.94 113 GLN A O 1
ATOM 963 N N . ASP A 1 114 ? -6.691 3.311 29.959 1.00 86.06 114 ASP A N 1
ATOM 964 C CA . ASP A 1 114 ? -7.474 2.097 29.691 1.00 86.06 114 ASP A CA 1
ATOM 965 C C . ASP A 1 114 ? -6.791 1.193 28.647 1.00 86.06 114 ASP A C 1
ATOM 967 O O . ASP A 1 114 ? -6.792 -0.038 28.756 1.00 86.06 114 ASP A O 1
ATOM 971 N N . CYS A 1 115 ? -6.173 1.796 27.625 1.00 87.50 115 CYS A N 1
ATOM 972 C CA . CYS A 1 115 ? -5.396 1.061 26.629 1.00 87.50 115 CYS A CA 1
ATOM 973 C C . CYS A 1 115 ? -4.113 0.477 27.235 1.00 87.50 115 CYS A C 1
ATOM 975 O O . CYS A 1 115 ? -3.786 -0.678 26.961 1.00 87.50 115 CYS A O 1
ATOM 977 N N . LEU A 1 116 ? -3.415 1.246 28.074 1.00 88.50 116 LEU A N 1
ATOM 978 C CA . LEU A 1 116 ? -2.186 0.823 28.746 1.00 88.50 116 LEU A CA 1
ATOM 979 C C . LEU A 1 116 ? -2.428 -0.360 29.697 1.00 88.50 116 LEU A C 1
ATOM 981 O O . LEU A 1 116 ? -1.639 -1.301 29.706 1.00 88.50 116 LEU A O 1
ATOM 985 N N . GLU A 1 117 ? -3.531 -0.357 30.452 1.00 88.94 117 GLU A N 1
ATOM 986 C CA . GLU A 1 117 ? -3.909 -1.461 31.351 1.00 88.94 117 GLU A CA 1
ATOM 987 C C . GLU A 1 117 ? -4.113 -2.793 30.611 1.00 88.94 117 GLU A C 1
ATOM 989 O O . GLU A 1 117 ? -3.904 -3.863 31.182 1.00 88.94 117 GLU A O 1
ATOM 994 N N . ASN A 1 118 ? -4.480 -2.730 29.328 1.00 82.56 118 ASN A N 1
ATOM 995 C CA . ASN A 1 118 ? -4.699 -3.889 28.463 1.00 82.56 118 ASN A CA 1
ATOM 996 C C . ASN A 1 118 ? -3.540 -4.136 27.479 1.00 82.56 118 ASN A C 1
ATOM 998 O O . ASN A 1 118 ? -3.728 -4.830 26.474 1.00 82.56 118 ASN A O 1
ATOM 1002 N N . ASP A 1 119 ? -2.363 -3.554 27.739 1.00 84.25 119 ASP A N 1
ATOM 1003 C CA . ASP A 1 119 ? -1.160 -3.664 26.898 1.00 84.25 119 ASP A CA 1
ATOM 1004 C C . ASP A 1 119 ? -1.436 -3.329 25.418 1.00 84.25 119 ASP A C 1
ATOM 1006 O O . ASP A 1 119 ? -0.967 -3.989 24.495 1.00 84.25 119 ASP A O 1
ATOM 1010 N N . PHE A 1 120 ? -2.307 -2.341 25.185 1.00 84.38 120 PHE A N 1
ATOM 1011 C CA . PHE A 1 120 ? -2.765 -1.867 23.872 1.00 84.38 120 PHE A CA 1
ATOM 1012 C C . PHE A 1 120 ? -3.454 -2.917 22.977 1.00 84.38 120 PHE A C 1
ATOM 1014 O O . PHE A 1 120 ? -3.850 -2.614 21.852 1.00 84.38 120 PHE A O 1
ATOM 1021 N N . THR A 1 121 ? -3.685 -4.135 23.471 1.00 83.38 121 THR A N 1
ATOM 1022 C CA . THR A 1 121 ? -4.230 -5.252 22.677 1.00 83.38 121 THR A CA 1
ATOM 1023 C C . THR A 1 121 ? -5.681 -5.054 22.234 1.00 83.38 121 THR A C 1
ATOM 1025 O O . THR A 1 121 ? -6.141 -5.703 21.294 1.00 83.38 121 THR A O 1
ATOM 1028 N N . THR A 1 122 ? -6.411 -4.158 22.899 1.00 84.38 122 THR A N 1
ATOM 1029 C CA . THR A 1 122 ? -7.839 -3.899 22.673 1.00 84.38 122 THR A CA 1
ATOM 1030 C C . THR A 1 122 ? -8.109 -2.621 21.882 1.00 84.38 122 THR A C 1
ATOM 1032 O O . THR A 1 122 ? -9.265 -2.356 21.556 1.00 84.38 122 THR A O 1
ATOM 1035 N N . VAL A 1 123 ? -7.076 -1.844 21.535 1.00 89.81 123 VAL A N 1
ATOM 1036 C CA . VAL A 1 123 ? -7.211 -0.521 20.895 1.00 89.81 123 VAL A CA 1
ATOM 1037 C C . VAL A 1 123 ? -8.032 -0.602 19.606 1.00 89.81 123 VAL A C 1
ATOM 1039 O O . VAL A 1 123 ? -8.976 0.166 19.424 1.00 89.81 123 VAL A O 1
ATOM 1042 N N . SER A 1 124 ? -7.737 -1.579 18.746 1.00 90.31 124 SER A N 1
ATOM 1043 C CA . SER A 1 124 ? -8.470 -1.782 17.492 1.00 90.31 124 SER A CA 1
ATOM 1044 C C . SER A 1 124 ? -9.935 -2.160 17.720 1.00 90.31 124 SER A C 1
ATOM 1046 O O . SER A 1 124 ? -10.813 -1.647 17.033 1.00 90.31 124 SER A O 1
ATOM 1048 N N . ASP A 1 125 ? -10.228 -3.010 18.708 1.00 91.44 125 ASP A N 1
ATOM 1049 C CA . ASP A 1 125 ? -11.601 -3.431 19.021 1.00 91.44 125 ASP A CA 1
ATOM 1050 C C . ASP A 1 125 ? -12.426 -2.274 19.609 1.00 91.44 125 ASP A C 1
ATOM 1052 O O . ASP A 1 125 ? -13.612 -2.116 19.297 1.00 91.44 125 ASP A O 1
ATOM 1056 N N . LEU A 1 126 ? -11.795 -1.446 20.448 1.00 89.75 126 LEU A N 1
ATOM 1057 C CA . LEU A 1 126 ? -12.398 -0.243 21.022 1.00 89.75 126 LEU A CA 1
ATOM 1058 C C . LEU A 1 126 ? -12.709 0.790 19.933 1.00 89.75 126 LEU A C 1
ATOM 1060 O O . LEU A 1 126 ? -13.825 1.307 19.891 1.00 89.75 126 LEU A O 1
ATOM 1064 N N . ALA A 1 127 ? -11.765 1.038 19.021 1.00 91.31 127 ALA A N 1
ATOM 1065 C CA . ALA A 1 127 ? -11.972 1.922 17.877 1.00 91.31 127 ALA A CA 1
ATOM 1066 C C . ALA A 1 127 ? -13.102 1.413 16.966 1.00 91.31 127 ALA A C 1
ATOM 1068 O O . ALA A 1 127 ? -14.025 2.159 16.640 1.00 91.31 127 ALA A O 1
ATOM 1069 N N . LEU A 1 128 ? -13.108 0.121 16.628 1.00 92.69 128 LEU A N 1
ATOM 1070 C CA . LEU A 1 128 ? -14.169 -0.472 15.806 1.00 92.69 128 LEU A CA 1
ATOM 1071 C C . LEU A 1 128 ? -15.549 -0.317 16.446 1.00 92.69 128 LEU A C 1
ATOM 1073 O O . LEU A 1 128 ? -16.533 -0.022 15.763 1.00 92.69 128 LEU A O 1
ATOM 1077 N N . SER A 1 129 ? -15.622 -0.519 17.761 1.00 89.44 129 SER A N 1
ATOM 1078 C CA . SER A 1 129 ? -16.866 -0.393 18.522 1.00 89.44 129 SER A CA 1
ATOM 1079 C C . SER A 1 129 ? -17.356 1.060 18.595 1.00 89.44 129 SER A C 1
ATOM 1081 O O . SER A 1 129 ? -18.560 1.280 18.696 1.00 89.44 129 SER A O 1
ATOM 1083 N N . SER A 1 130 ? -16.461 2.049 18.474 1.00 88.50 130 SER A N 1
ATOM 1084 C CA . SER A 1 130 ? -16.809 3.474 18.361 1.00 88.50 130 SER A CA 1
ATOM 1085 C C . SER A 1 130 ? -17.100 3.935 16.924 1.00 88.50 130 SER A C 1
ATOM 1087 O O . SER A 1 130 ? -17.420 5.102 16.709 1.00 88.50 130 SER A O 1
ATOM 1089 N N . GLY A 1 131 ? -17.028 3.032 15.938 1.00 90.81 131 GLY A N 1
ATOM 1090 C CA . GLY A 1 131 ? -17.265 3.342 14.524 1.00 90.81 131 GLY A CA 1
ATOM 1091 C C . GLY A 1 131 ? -16.031 3.847 13.771 1.00 90.81 131 GLY A C 1
ATOM 1092 O O . GLY A 1 131 ? -16.162 4.300 12.635 1.00 90.81 131 GLY A O 1
ATOM 1093 N N . THR A 1 132 ? -14.840 3.750 14.368 1.00 93.38 132 THR A N 1
ATOM 1094 C CA . THR A 1 132 ? -13.568 4.094 13.721 1.00 93.38 132 THR A CA 1
ATOM 1095 C C . THR A 1 132 ? -12.795 2.836 13.332 1.00 93.38 132 THR A C 1
ATOM 1097 O O . THR A 1 132 ? -12.557 1.959 14.156 1.00 93.38 132 THR A O 1
ATOM 1100 N N . LEU A 1 133 ? -12.350 2.745 12.083 1.00 94.50 133 LEU A N 1
ATOM 1101 C CA . LEU A 1 133 ? -11.442 1.700 11.628 1.00 94.50 133 LEU A CA 1
ATOM 1102 C C . LEU A 1 133 ? -10.013 2.242 11.629 1.00 94.50 133 LEU A C 1
ATOM 1104 O O . LEU A 1 133 ? -9.686 3.156 10.873 1.00 94.50 133 LEU A O 1
ATOM 1108 N N . LEU A 1 134 ? -9.164 1.654 12.468 1.00 94.75 134 LEU A N 1
ATOM 1109 C CA . LEU A 1 134 ? -7.725 1.889 12.424 1.00 94.75 134 LEU A CA 1
ATOM 1110 C C . LEU A 1 134 ? -7.157 1.096 11.250 1.00 94.75 134 LEU A C 1
ATOM 1112 O O . LEU A 1 134 ? -7.100 -0.130 11.299 1.00 94.75 134 LEU A O 1
ATOM 1116 N N . MET A 1 135 ? -6.803 1.795 10.181 1.00 94.69 135 MET A N 1
ATOM 1117 C CA . MET A 1 135 ? -6.275 1.198 8.965 1.00 94.69 135 MET A CA 1
ATOM 1118 C C . MET A 1 135 ? -4.756 1.199 9.023 1.00 94.69 135 MET A C 1
ATOM 1120 O O . MET A 1 135 ? -4.161 2.246 9.252 1.00 94.69 135 MET A O 1
ATOM 1124 N N . THR A 1 136 ? -4.142 0.043 8.793 1.00 93.94 136 THR A N 1
ATOM 1125 C CA . THR A 1 136 ? -2.690 -0.107 8.633 1.00 93.94 136 THR A CA 1
ATOM 1126 C C . THR A 1 136 ? -2.369 -0.567 7.209 1.00 93.94 136 THR A C 1
ATOM 1128 O O . THR A 1 136 ? -3.256 -1.102 6.531 1.00 93.94 136 THR A O 1
ATOM 1131 N N . PRO A 1 137 ? -1.118 -0.421 6.731 1.00 92.19 137 PRO A N 1
ATOM 1132 C CA . PRO A 1 137 ? -0.702 -0.973 5.441 1.00 92.19 137 PRO A CA 1
ATOM 1133 C C . PRO A 1 137 ? -1.017 -2.469 5.317 1.00 92.19 137 PRO A C 1
ATOM 1135 O O . PRO A 1 137 ? -1.527 -2.917 4.293 1.00 92.19 137 PRO A O 1
ATOM 1138 N N . GLU A 1 138 ? -0.791 -3.227 6.390 1.00 90.50 138 GLU A N 1
ATOM 1139 C CA . GLU A 1 138 ? -1.064 -4.663 6.434 1.00 90.50 138 GLU A CA 1
ATOM 1140 C C . GLU A 1 138 ? -2.557 -4.979 6.266 1.00 90.50 138 GLU A C 1
ATOM 1142 O O . GLU A 1 138 ? -2.906 -5.881 5.511 1.00 90.50 138 GLU A O 1
ATOM 1147 N N . LEU A 1 139 ? -3.453 -4.205 6.890 1.00 90.38 139 LEU A N 1
ATOM 1148 C CA . LEU A 1 139 ? -4.904 -4.384 6.744 1.00 90.38 139 LEU A CA 1
ATOM 1149 C C . LEU A 1 139 ? -5.409 -4.081 5.326 1.00 90.38 139 LEU A C 1
ATOM 1151 O O . LEU A 1 139 ? -6.398 -4.671 4.889 1.00 90.38 139 LEU A O 1
ATOM 1155 N N . LEU A 1 140 ? -4.740 -3.178 4.603 1.00 89.44 140 LEU A N 1
ATOM 1156 C CA . LEU A 1 140 ? -5.043 -2.895 3.198 1.00 89.44 140 LEU A CA 1
ATOM 1157 C C . LEU A 1 140 ? -4.597 -4.031 2.275 1.00 89.44 140 LEU A C 1
ATOM 1159 O O . LEU A 1 140 ? -5.298 -4.349 1.316 1.00 89.44 140 LEU A O 1
ATOM 1163 N N . ILE A 1 141 ? -3.435 -4.627 2.554 1.00 89.88 141 ILE A N 1
ATOM 1164 C CA . ILE A 1 141 ? -2.880 -5.734 1.766 1.00 89.88 141 ILE A CA 1
ATOM 1165 C C . ILE A 1 141 ? -3.659 -7.023 2.040 1.00 89.88 141 ILE A C 1
ATOM 1167 O O . ILE A 1 141 ? -4.052 -7.730 1.113 1.00 89.88 141 ILE A O 1
ATOM 1171 N N . ASN A 1 142 ? -3.888 -7.317 3.318 1.00 89.50 142 ASN A N 1
ATOM 1172 C CA . ASN A 1 142 ? -4.519 -8.531 3.810 1.00 89.50 142 ASN A CA 1
ATOM 1173 C C . ASN A 1 142 ? -5.810 -8.160 4.537 1.00 89.50 142 ASN A C 1
ATOM 1175 O O . ASN A 1 142 ? -5.872 -8.090 5.765 1.00 89.50 142 ASN A O 1
ATOM 1179 N N . LYS A 1 143 ? -6.854 -7.914 3.744 1.00 89.31 143 LYS A N 1
ATOM 1180 C CA . LYS A 1 143 ? -8.170 -7.520 4.243 1.00 89.31 143 LYS A CA 1
ATOM 1181 C C . LYS A 1 143 ? -8.751 -8.603 5.169 1.00 89.31 143 LYS A C 1
ATOM 1183 O O . LYS A 1 143 ? -9.020 -9.705 4.688 1.00 89.31 143 LYS A O 1
ATOM 1188 N N . PRO A 1 144 ? -8.973 -8.318 6.466 1.00 91.81 144 PRO A N 1
ATOM 1189 C CA . PRO A 1 144 ? -9.502 -9.309 7.394 1.00 91.81 144 PRO A CA 1
ATOM 1190 C C . PRO A 1 144 ? -11.030 -9.395 7.335 1.00 91.81 144 PRO A C 1
ATOM 1192 O O . PRO A 1 144 ? -11.715 -8.507 6.816 1.00 91.81 144 PRO A O 1
ATOM 1195 N N . ASP A 1 145 ? -11.561 -10.439 7.965 1.00 94.00 145 ASP A N 1
ATOM 1196 C CA . ASP A 1 145 ? -12.979 -10.530 8.296 1.00 94.00 145 ASP A CA 1
ATOM 1197 C C . ASP A 1 145 ? -13.327 -9.661 9.512 1.00 94.00 145 ASP A C 1
ATOM 1199 O O . ASP A 1 145 ? -12.518 -9.447 10.420 1.00 94.00 145 ASP A O 1
ATOM 1203 N N . LEU A 1 146 ? -14.576 -9.203 9.556 1.00 94.75 146 LEU A N 1
ATOM 1204 C CA . LEU A 1 146 ? -15.158 -8.497 10.687 1.00 94.75 146 LEU A CA 1
ATOM 1205 C C . LEU A 1 146 ? -16.018 -9.452 11.519 1.00 94.75 146 LEU A C 1
ATOM 1207 O O . LEU A 1 146 ? -16.963 -10.061 11.018 1.00 94.75 146 LEU A O 1
ATOM 1211 N N . TYR A 1 147 ? -15.733 -9.515 12.817 1.00 95.19 147 TYR A N 1
ATOM 1212 C CA . TYR A 1 147 ? -16.491 -10.285 13.798 1.00 95.19 147 TYR A CA 1
ATOM 1213 C C . TYR A 1 147 ? -17.361 -9.343 14.623 1.00 95.19 147 TYR A C 1
ATOM 1215 O O . TYR A 1 147 ? -16.837 -8.537 15.391 1.00 95.19 147 TYR A O 1
ATOM 1223 N N . SER A 1 148 ? -18.683 -9.468 14.513 1.00 93.31 148 SER A N 1
ATOM 1224 C CA . SER A 1 148 ? -19.641 -8.587 15.197 1.00 93.31 148 SER A CA 1
ATOM 1225 C C . SER A 1 148 ? -20.624 -9.377 16.057 1.00 93.31 148 SER A C 1
ATOM 1227 O O . SER A 1 148 ? -21.252 -10.328 15.596 1.00 93.31 148 SER A O 1
ATOM 1229 N N . CYS A 1 149 ? -20.789 -8.979 17.318 1.00 92.56 149 CYS A N 1
ATOM 1230 C CA . CYS A 1 149 ? -21.770 -9.573 18.223 1.00 92.56 149 CYS A CA 1
ATOM 1231 C C . CYS A 1 149 ? -22.992 -8.661 18.374 1.00 92.56 149 CYS A C 1
ATOM 1233 O O . CYS A 1 149 ? -22.918 -7.624 19.027 1.00 92.56 149 CYS A O 1
ATOM 1235 N N . GLU A 1 150 ? -24.146 -9.082 17.856 1.00 89.69 150 GLU A N 1
ATOM 1236 C CA . GLU A 1 150 ? -25.392 -8.301 17.940 1.00 89.69 150 GLU A CA 1
ATOM 1237 C C . GLU A 1 150 ? -25.897 -8.107 19.379 1.00 89.69 150 GLU A C 1
ATOM 1239 O O . GLU A 1 150 ? -26.579 -7.132 19.678 1.00 89.69 150 GLU A O 1
ATOM 1244 N N . LYS A 1 151 ? -25.553 -9.021 20.297 1.00 89.44 151 LYS A N 1
ATOM 1245 C CA . LYS A 1 151 ? -26.043 -8.978 21.685 1.00 89.44 151 LYS A CA 1
ATOM 1246 C C . LYS A 1 151 ? -25.333 -7.941 22.547 1.00 89.44 151 LYS A C 1
ATOM 1248 O O . LYS A 1 151 ? -25.975 -7.316 23.383 1.00 89.44 151 LYS A O 1
ATOM 1253 N N . CYS A 1 152 ? -24.014 -7.811 22.404 1.00 88.75 152 CYS A N 1
ATOM 1254 C CA . CYS A 1 152 ? -23.210 -6.888 23.212 1.00 88.75 152 CYS A CA 1
ATOM 1255 C C . CYS A 1 152 ? -22.642 -5.710 22.411 1.00 88.75 152 CYS A C 1
ATOM 1257 O O . CYS A 1 152 ? -21.998 -4.848 22.996 1.00 88.75 152 CYS A O 1
ATOM 1259 N N . GLY A 1 153 ? -22.842 -5.680 21.090 1.00 86.81 153 GLY A N 1
ATOM 1260 C 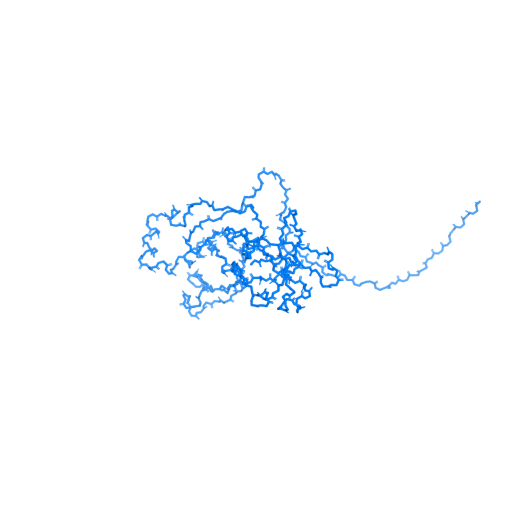CA . GLY A 1 153 ? -22.333 -4.637 20.198 1.00 86.81 153 GLY A CA 1
ATOM 1261 C C . GLY A 1 153 ? -20.829 -4.704 19.918 1.00 86.81 153 GLY A C 1
ATOM 1262 O O . GLY A 1 153 ? -20.323 -3.874 19.167 1.00 86.81 153 GLY A O 1
ATOM 1263 N N . LYS A 1 154 ? -20.100 -5.674 20.492 1.00 90.31 154 LYS A N 1
ATOM 1264 C CA . LYS A 1 154 ? -18.645 -5.786 20.327 1.00 90.31 154 LYS A CA 1
ATOM 1265 C C . LYS A 1 154 ? -18.279 -6.135 18.883 1.00 90.31 154 LYS A C 1
ATOM 1267 O O . LYS A 1 154 ? -18.857 -7.061 18.308 1.00 90.31 154 LYS A O 1
ATOM 1272 N N . LYS A 1 155 ? -17.278 -5.433 18.348 1.00 93.69 155 LYS A N 1
ATOM 1273 C CA . LYS A 1 155 ? -16.663 -5.687 17.039 1.00 93.69 155 LYS A CA 1
ATOM 1274 C C . LYS A 1 155 ? -15.177 -6.009 17.199 1.00 93.69 155 LYS A C 1
ATOM 1276 O O . LYS A 1 155 ? -14.529 -5.465 18.089 1.00 93.69 155 LYS A O 1
ATOM 1281 N N . SER A 1 156 ? -14.644 -6.890 16.356 1.00 93.56 156 SER A N 1
ATOM 1282 C CA . SER A 1 156 ? -13.213 -7.204 16.309 1.00 93.56 156 SER A CA 1
ATOM 1283 C C . SER A 1 156 ? -12.785 -7.699 14.930 1.00 93.56 156 SER A C 1
ATOM 1285 O O . SER A 1 156 ? -13.587 -8.278 14.201 1.00 93.56 156 SER A O 1
ATOM 1287 N N . LEU A 1 157 ? -11.505 -7.522 14.600 1.00 92.81 157 LEU A N 1
ATOM 1288 C CA . LEU A 1 157 ? -10.857 -8.156 13.442 1.00 92.81 157 LEU A CA 1
ATOM 1289 C C . LEU A 1 157 ? -10.263 -9.533 13.792 1.00 92.81 157 LEU A C 1
ATOM 1291 O O . LEU A 1 157 ? -9.722 -10.223 12.933 1.00 92.81 157 LEU A O 1
ATOM 1295 N N . MET A 1 158 ? -10.350 -9.950 15.061 1.00 89.88 158 MET A N 1
ATOM 1296 C CA . MET A 1 158 ? -9.862 -11.241 15.535 1.00 89.88 158 MET A CA 1
ATOM 1297 C C . MET A 1 158 ? -10.998 -12.052 16.157 1.00 89.88 158 MET A C 1
ATOM 1299 O O . MET A 1 158 ? -11.589 -11.648 17.158 1.00 89.88 158 MET A O 1
ATOM 1303 N N . ALA A 1 159 ? -11.224 -13.265 15.649 1.00 88.50 159 ALA A N 1
ATOM 1304 C CA . ALA A 1 159 ? -12.256 -14.169 16.166 1.00 88.50 159 ALA A CA 1
ATOM 1305 C C . ALA A 1 159 ? -12.181 -14.357 17.693 1.00 88.50 159 ALA A C 1
ATOM 1307 O O . ALA A 1 159 ? -13.189 -14.278 18.392 1.00 88.50 159 ALA A O 1
ATOM 1308 N N . LYS A 1 160 ? -10.962 -14.550 18.222 1.00 88.75 160 LYS A N 1
ATOM 1309 C CA . LYS A 1 160 ? -10.699 -14.808 19.650 1.00 88.75 160 LYS A CA 1
ATOM 1310 C C . LYS A 1 160 ? -11.100 -13.653 20.577 1.00 88.75 160 LYS A C 1
ATOM 1312 O O . LYS A 1 160 ? -11.301 -13.874 21.766 1.00 88.75 160 LYS A O 1
ATOM 1317 N N . ASN A 1 161 ? -11.191 -12.437 20.044 1.00 86.75 161 ASN A N 1
ATOM 1318 C CA . ASN A 1 161 ? -11.515 -11.248 20.821 1.00 86.75 161 ASN A CA 1
ATOM 1319 C C . ASN A 1 161 ? -13.025 -10.974 20.856 1.00 86.75 161 ASN A C 1
ATOM 1321 O O . ASN A 1 161 ? -13.470 -10.119 21.626 1.00 86.75 161 ASN A O 1
ATOM 1325 N N . CYS A 1 162 ? -13.830 -11.684 20.061 1.00 86.94 162 CYS A N 1
ATOM 1326 C CA . CYS A 1 162 ? -15.279 -11.518 20.032 1.00 86.94 162 CYS A CA 1
ATOM 1327 C C . CYS A 1 162 ? -16.010 -12.638 20.793 1.00 86.94 162 CYS A C 1
ATOM 1329 O O . CYS A 1 162 ? -15.422 -13.625 21.236 1.00 86.94 162 CYS A O 1
ATOM 1331 N N . CYS A 1 163 ? -17.318 -12.468 20.997 1.00 89.31 163 CYS A N 1
ATOM 1332 C CA . CYS A 1 163 ? -18.152 -13.502 21.605 1.00 89.31 163 CYS A CA 1
ATOM 1333 C C . CYS A 1 163 ? -18.213 -14.743 20.703 1.00 89.31 163 CYS A C 1
ATOM 1335 O O . CYS A 1 163 ? -18.218 -14.630 19.483 1.00 89.31 163 CYS A O 1
ATOM 1337 N N . SER A 1 164 ? -18.380 -15.928 21.292 1.00 87.38 164 SER A N 1
ATOM 1338 C CA . SER A 1 164 ? -18.480 -17.193 20.542 1.00 87.38 164 SER A CA 1
ATOM 1339 C C . SER A 1 164 ? -19.655 -17.269 19.555 1.00 87.38 164 SER A C 1
ATOM 1341 O O . SER A 1 164 ? -19.669 -18.139 18.693 1.00 87.38 164 SER A O 1
ATOM 1343 N N . GLN A 1 165 ? -20.641 -16.378 19.686 1.00 88.50 165 GLN A N 1
ATOM 1344 C CA . GLN A 1 165 ? -21.806 -16.263 18.800 1.00 88.50 165 GLN A CA 1
ATOM 1345 C C . GLN A 1 165 ? -21.695 -15.081 17.824 1.00 88.50 165 GLN A C 1
ATOM 1347 O O . GLN A 1 165 ? -22.709 -14.645 17.285 1.00 88.50 165 GLN A O 1
ATOM 1352 N N . ALA A 1 166 ? -20.502 -14.509 17.653 1.00 91.56 166 ALA A N 1
ATOM 1353 C CA . ALA A 1 166 ? -20.288 -13.409 16.726 1.00 91.56 166 ALA A CA 1
ATOM 1354 C C . ALA A 1 166 ? -20.536 -13.850 15.279 1.00 91.56 166 ALA A C 1
ATOM 1356 O O . ALA A 1 166 ? -20.130 -14.938 14.867 1.00 91.56 166 ALA A O 1
ATOM 1357 N N . LEU A 1 167 ? -21.190 -12.981 14.517 1.00 93.19 167 LEU A N 1
ATOM 1358 C CA . LEU A 1 167 ? -21.336 -13.132 13.078 1.00 93.19 167 LEU A CA 1
ATOM 1359 C C . LEU A 1 167 ? -20.037 -12.705 12.397 1.00 93.19 167 LEU A C 1
ATOM 1361 O O . LEU A 1 167 ? -19.381 -11.762 12.847 1.00 93.19 167 LEU A O 1
ATOM 1365 N N . VAL A 1 168 ? -19.692 -13.403 11.318 1.00 95.00 168 VAL A N 1
ATOM 1366 C CA . VAL A 1 168 ? -18.527 -13.106 10.480 1.00 95.00 168 VAL A CA 1
ATOM 1367 C C . VAL A 1 168 ? -19.021 -12.493 9.180 1.00 95.00 168 VAL A C 1
ATOM 1369 O O . VAL A 1 168 ? -19.903 -13.054 8.527 1.00 95.00 168 VAL A O 1
ATOM 1372 N N . SER A 1 169 ? -18.463 -11.349 8.807 1.00 93.62 169 SER A N 1
ATOM 1373 C CA . SER A 1 169 ? -18.756 -10.672 7.546 1.00 93.62 169 SER A CA 1
ATOM 1374 C C . SER A 1 169 ? -17.477 -10.148 6.908 1.00 93.62 169 SER A C 1
ATOM 1376 O O . SER A 1 169 ? -16.508 -9.845 7.602 1.00 93.62 169 SER A O 1
ATOM 1378 N N . ILE A 1 170 ? -17.494 -9.964 5.589 1.00 91.62 170 ILE A N 1
ATOM 1379 C CA . ILE A 1 170 ? -16.422 -9.249 4.892 1.00 91.62 170 ILE A CA 1
ATOM 1380 C C . ILE A 1 170 ? -16.373 -7.820 5.444 1.00 91.62 170 ILE A C 1
ATOM 1382 O O . ILE A 1 170 ? -17.411 -7.169 5.570 1.00 91.62 170 ILE A O 1
ATOM 1386 N N . LEU A 1 171 ? -15.179 -7.336 5.788 1.00 91.31 171 LEU A N 1
ATOM 1387 C CA . LEU A 1 171 ? -15.006 -5.971 6.276 1.00 91.31 171 LEU A CA 1
ATOM 1388 C C . LEU A 1 171 ? -15.397 -4.968 5.181 1.00 91.31 171 LEU A C 1
ATOM 1390 O O . LEU A 1 171 ? -14.820 -4.951 4.098 1.00 91.31 171 LEU A O 1
ATOM 1394 N N . ASP A 1 172 ? -16.372 -4.116 5.450 1.00 89.25 172 ASP A N 1
ATOM 1395 C CA . ASP A 1 172 ? -16.794 -3.059 4.536 1.00 89.25 172 ASP A CA 1
ATOM 1396 C C . ASP A 1 172 ? -16.318 -1.712 5.082 1.00 89.25 172 ASP A C 1
ATOM 1398 O O . ASP A 1 172 ? -16.724 -1.281 6.161 1.00 89.25 172 ASP A O 1
ATOM 1402 N N . PHE A 1 173 ? -15.412 -1.069 4.346 1.00 88.94 173 PHE A N 1
ATOM 1403 C CA . PHE A 1 173 ? -14.780 0.177 4.772 1.00 88.94 173 PHE A CA 1
ATOM 1404 C C . PHE A 1 173 ? -15.761 1.352 4.802 1.00 88.94 173 PHE A C 1
ATOM 1406 O O . PHE A 1 173 ? -15.550 2.279 5.578 1.00 88.94 173 PHE A O 1
ATOM 1413 N N . SER A 1 174 ? -16.844 1.304 4.016 1.00 88.62 174 SER A N 1
ATOM 1414 C CA . SER A 1 174 ? -17.840 2.382 3.949 1.00 88.62 174 SER A CA 1
ATOM 1415 C C . SER A 1 174 ? -18.612 2.575 5.262 1.00 88.62 174 SER A C 1
ATOM 1417 O O . SER A 1 174 ? -19.181 3.636 5.509 1.00 88.62 174 SER A O 1
ATOM 1419 N N . GLN A 1 175 ? -18.594 1.567 6.139 1.00 89.88 175 GLN A N 1
ATOM 1420 C CA . GLN A 1 175 ? -19.318 1.566 7.411 1.00 89.88 175 GLN A CA 1
ATOM 1421 C C . GLN A 1 175 ? -18.573 2.279 8.547 1.00 89.88 175 GLN A C 1
ATOM 1423 O O . GLN A 1 175 ? -19.105 2.370 9.657 1.00 89.88 175 GLN A O 1
ATOM 1428 N N . PHE A 1 176 ? -17.345 2.746 8.310 1.00 93.50 176 PHE A N 1
ATOM 1429 C CA . PHE A 1 176 ? -16.469 3.279 9.350 1.00 93.50 176 PHE A CA 1
ATOM 1430 C C . PHE A 1 176 ? -15.844 4.611 8.946 1.00 93.50 176 PHE A C 1
ATOM 1432 O O . PHE A 1 176 ? -15.530 4.852 7.783 1.00 93.50 176 PHE A O 1
ATOM 1439 N N . SER A 1 177 ? -15.569 5.447 9.947 1.00 94.38 177 SER A N 1
ATOM 1440 C CA . SER A 1 177 ? -14.579 6.512 9.789 1.00 94.38 177 SER A CA 1
ATOM 1441 C C . SER A 1 177 ? -13.191 5.880 9.794 1.00 94.38 177 SER A C 1
ATOM 1443 O O . SER A 1 177 ? -12.868 5.129 10.712 1.00 94.38 177 SER A O 1
ATOM 1445 N N . ILE A 1 178 ? -12.360 6.165 8.797 1.00 94.56 178 ILE A N 1
ATOM 1446 C CA . ILE A 1 178 ? -11.049 5.521 8.666 1.00 94.56 178 ILE A CA 1
ATOM 1447 C C . ILE A 1 178 ? -9.961 6.436 9.223 1.00 94.56 178 ILE A C 1
ATOM 1449 O O . ILE A 1 178 ? -9.896 7.611 8.869 1.00 94.56 178 ILE A O 1
ATOM 1453 N N . LEU A 1 179 ? -9.089 5.884 10.067 1.00 95.06 179 LEU A N 1
ATOM 1454 C CA . LEU A 1 179 ? -7.867 6.537 10.525 1.00 95.06 179 LEU A CA 1
ATOM 1455 C C . LEU A 1 179 ? -6.662 5.723 10.052 1.00 95.06 179 LEU A C 1
ATOM 1457 O O . LEU A 1 179 ? -6.486 4.584 10.480 1.00 95.06 179 LEU A O 1
ATOM 1461 N N . PHE A 1 180 ? -5.848 6.297 9.169 1.00 96.31 180 PHE A N 1
ATOM 1462 C CA . PHE A 1 180 ? -4.681 5.629 8.597 1.00 96.31 180 PHE A CA 1
ATOM 1463 C C . PHE A 1 180 ? -3.470 5.785 9.513 1.00 96.31 180 PHE A C 1
ATOM 1465 O O . PHE A 1 180 ? -3.098 6.901 9.875 1.00 96.31 180 PHE A O 1
ATOM 1472 N N . LEU A 1 181 ? -2.860 4.663 9.883 1.00 95.75 181 LEU A N 1
ATOM 1473 C CA . LEU A 1 181 ? -1.754 4.569 10.831 1.00 95.75 181 LEU A CA 1
ATOM 1474 C C . LEU A 1 181 ? -0.633 3.691 10.272 1.00 95.75 181 LEU A C 1
ATOM 1476 O O . LEU A 1 181 ? -0.920 2.734 9.561 1.00 95.75 181 LEU A O 1
ATOM 1480 N N . ASP A 1 182 ? 0.625 3.952 10.603 1.00 93.12 182 ASP A N 1
ATOM 1481 C CA . ASP A 1 182 ? 1.694 2.961 10.401 1.00 93.12 182 ASP A CA 1
ATOM 1482 C C . ASP A 1 182 ? 1.898 2.061 11.634 1.00 93.12 182 ASP A C 1
ATOM 1484 O O . ASP A 1 182 ? 1.181 2.166 12.632 1.00 93.12 182 ASP A O 1
ATOM 1488 N N . ASP A 1 183 ? 2.899 1.181 11.570 1.00 87.00 183 ASP A N 1
ATOM 1489 C CA . ASP A 1 183 ? 3.248 0.249 12.651 1.00 87.00 183 ASP A CA 1
ATOM 1490 C C . ASP A 1 183 ? 3.734 0.957 13.932 1.00 87.00 183 ASP A C 1
ATOM 1492 O O . ASP A 1 183 ? 3.713 0.373 15.015 1.00 87.00 183 ASP A O 1
ATOM 1496 N N . ASN A 1 184 ? 4.133 2.230 13.832 1.00 90.31 184 ASN A N 1
ATOM 1497 C CA . ASN A 1 184 ? 4.493 3.079 14.967 1.00 90.31 184 ASN A CA 1
ATOM 1498 C C . ASN A 1 184 ? 3.306 3.928 15.457 1.00 90.31 184 ASN A C 1
ATOM 1500 O O . ASN A 1 184 ? 3.480 4.814 16.299 1.00 90.31 184 ASN A O 1
ATOM 1504 N N . PHE A 1 185 ? 2.097 3.659 14.953 1.00 91.69 185 PHE A N 1
ATOM 1505 C CA . PHE A 1 185 ? 0.866 4.395 15.232 1.00 91.69 185 PHE A CA 1
ATOM 1506 C C . PHE A 1 185 ? 0.923 5.876 14.836 1.00 91.69 185 PHE A C 1
ATOM 1508 O O . PHE A 1 185 ? 0.163 6.682 15.379 1.00 91.69 185 PHE A O 1
ATOM 1515 N N . VAL A 1 186 ? 1.804 6.256 13.906 1.00 96.00 186 VAL A N 1
ATOM 1516 C CA . VAL A 1 186 ? 1.828 7.607 13.330 1.00 96.00 186 VAL A CA 1
ATOM 1517 C C . VAL A 1 186 ? 0.657 7.748 12.368 1.00 96.00 186 VAL A C 1
ATOM 1519 O O . VAL A 1 186 ? 0.407 6.854 11.565 1.00 96.00 186 VAL A O 1
ATOM 1522 N N . ILE A 1 187 ? -0.069 8.861 12.457 1.00 96.31 187 ILE A N 1
ATOM 1523 C CA . ILE A 1 187 ? -1.257 9.131 11.648 1.00 96.31 187 ILE A CA 1
ATOM 1524 C C . ILE A 1 187 ? -0.852 9.716 10.297 1.00 96.31 187 ILE A C 1
ATOM 1526 O O . ILE A 1 187 ? -0.047 10.653 10.231 1.00 96.31 187 ILE A O 1
ATOM 1530 N N . TYR A 1 188 ? -1.484 9.211 9.241 1.00 96.38 188 TYR A N 1
ATOM 1531 C CA . TYR A 1 188 ? -1.337 9.684 7.872 1.00 96.38 188 TYR A CA 1
ATOM 1532 C C . TYR A 1 188 ? -2.662 10.198 7.331 1.00 96.38 188 TYR A C 1
ATOM 1534 O O . TYR A 1 188 ? -3.728 9.650 7.605 1.00 96.38 188 TYR A O 1
ATOM 1542 N N . GLU A 1 189 ? -2.578 11.236 6.512 1.00 94.69 189 GLU A N 1
ATOM 1543 C CA . GLU A 1 189 ? -3.733 11.835 5.858 1.00 94.69 189 GLU A CA 1
ATOM 1544 C C . GLU A 1 189 ? -3.428 12.030 4.375 1.00 94.69 189 GLU A C 1
ATOM 1546 O O . GLU A 1 189 ? -2.301 12.354 3.981 1.00 94.69 189 GLU A O 1
ATOM 1551 N N . LYS A 1 190 ? -4.447 11.820 3.540 1.00 91.88 190 LYS A N 1
ATOM 1552 C CA . LYS A 1 190 ? -4.390 12.193 2.133 1.00 91.88 190 LYS A CA 1
ATOM 1553 C C . LYS A 1 190 ? -4.768 13.662 2.026 1.00 91.88 190 LYS A C 1
ATOM 1555 O O . LYS A 1 190 ? -5.872 14.042 2.412 1.00 91.88 190 LYS A O 1
ATOM 1560 N N . LEU A 1 191 ? -3.878 14.486 1.482 1.00 83.00 191 LEU A N 1
ATOM 1561 C CA . LEU A 1 191 ? -4.227 15.856 1.137 1.00 83.00 191 LEU A CA 1
ATOM 1562 C C . LEU A 1 191 ? -5.224 15.821 -0.020 1.00 83.00 191 LEU A C 1
ATOM 1564 O O . LEU A 1 191 ? -4.843 15.667 -1.177 1.00 83.00 191 LEU A O 1
ATOM 1568 N N . THR A 1 192 ? -6.509 15.974 0.281 1.00 69.44 192 THR A N 1
ATOM 1569 C CA . THR A 1 192 ? -7.478 16.355 -0.744 1.00 69.44 192 THR A CA 1
ATOM 1570 C C . THR A 1 192 ? -7.162 17.788 -1.161 1.00 69.44 192 THR A C 1
ATOM 1572 O O . THR A 1 192 ? -7.132 18.664 -0.285 1.00 69.44 192 THR A O 1
ATOM 1575 N N . PRO A 1 193 ? -6.913 18.063 -2.453 1.00 48.41 193 PRO A N 1
ATOM 1576 C CA . PRO A 1 193 ? -6.764 19.429 -2.923 1.00 48.41 193 PRO A CA 1
ATOM 1577 C C . PRO A 1 193 ? -7.978 20.246 -2.468 1.00 48.41 193 PRO A C 1
ATOM 1579 O O . PRO A 1 193 ? -9.117 19.879 -2.745 1.00 48.41 193 PRO A O 1
ATOM 1582 N N . GLN A 1 194 ? -7.759 21.348 -1.748 1.00 40.06 194 GLN A N 1
ATOM 1583 C CA . GLN A 1 194 ? -8.814 22.335 -1.530 1.00 40.06 194 GLN A CA 1
ATOM 1584 C C . GLN A 1 194 ? -9.065 23.067 -2.856 1.00 40.06 194 GLN A C 1
ATOM 1586 O O . GLN A 1 194 ? -8.495 24.127 -3.097 1.00 40.06 194 GLN A O 1
ATOM 1591 N N . CYS A 1 195 ? -9.877 22.473 -3.730 1.00 28.23 195 CYS A N 1
ATOM 1592 C CA . CYS A 1 195 ? -10.618 23.138 -4.799 1.00 28.23 195 CYS A CA 1
ATOM 1593 C C . CYS A 1 195 ? -11.732 22.210 -5.302 1.00 28.23 195 CYS A C 1
ATOM 1595 O O . CYS A 1 195 ? -11.478 21.062 -5.644 1.00 28.23 195 CYS A O 1
ATOM 1597 N N . ASP A 1 196 ? -12.947 22.754 -5.274 1.00 31.70 196 ASP A N 1
ATOM 1598 C CA . ASP A 1 196 ? -14.225 22.313 -5.836 1.00 31.70 196 ASP A CA 1
ATOM 1599 C C . ASP A 1 196 ? -14.264 20.998 -6.636 1.00 31.70 196 ASP A C 1
ATOM 1601 O O . ASP A 1 196 ? -13.683 20.892 -7.709 1.00 31.70 196 ASP A O 1
ATOM 1605 N N . ALA A 1 197 ? -15.072 20.065 -6.114 1.00 37.31 197 ALA A N 1
ATOM 1606 C CA . ALA A 1 197 ? -15.768 18.979 -6.806 1.00 37.31 197 ALA A CA 1
ATOM 1607 C C . ALA A 1 197 ? -14.988 18.254 -7.914 1.00 37.31 197 ALA A C 1
ATOM 1609 O O . ALA A 1 197 ? -14.965 18.724 -9.038 1.00 37.31 197 ALA A O 1
ATOM 1610 N N . PHE A 1 198 ? -14.474 17.059 -7.625 1.00 33.53 198 PHE A N 1
ATOM 1611 C CA . PHE A 1 198 ? -14.606 15.847 -8.450 1.00 33.53 198 PHE A CA 1
ATOM 1612 C C . PHE A 1 198 ? -13.876 14.692 -7.743 1.00 33.53 198 PHE A C 1
ATOM 1614 O O . PHE A 1 198 ? -12.946 14.925 -6.979 1.00 33.53 198 PHE A O 1
ATOM 1621 N N . GLU A 1 199 ? -14.316 13.463 -8.022 1.00 35.00 199 GLU A N 1
ATOM 1622 C CA . GLU A 1 199 ? -13.752 12.175 -7.572 1.00 35.00 199 GLU A CA 1
ATOM 1623 C C . GLU A 1 199 ? -14.333 11.562 -6.282 1.00 35.00 199 GLU A C 1
ATOM 1625 O O . GLU A 1 199 ? -13.631 11.152 -5.361 1.00 35.00 199 GLU A O 1
ATOM 1630 N N . GLN A 1 200 ? -15.653 11.367 -6.281 1.00 39.09 200 GLN A N 1
ATOM 1631 C CA . GLN A 1 200 ? -16.233 10.118 -5.778 1.00 39.09 200 GLN A CA 1
ATOM 1632 C C . GLN A 1 200 ? -16.767 9.343 -6.981 1.00 39.09 200 GLN A C 1
ATOM 1634 O O . GLN A 1 200 ? -17.910 9.539 -7.361 1.00 39.09 200 GLN A O 1
ATOM 1639 N N . GLU A 1 201 ? -15.928 8.519 -7.610 1.00 38.53 201 GLU A N 1
ATOM 1640 C CA . GLU A 1 201 ? -16.377 7.528 -8.601 1.00 38.53 201 GLU A CA 1
ATOM 1641 C C . GLU A 1 201 ? -15.262 6.498 -8.866 1.00 38.53 201 GLU A C 1
ATOM 1643 O O . GLU A 1 201 ? -14.677 6.434 -9.939 1.00 38.53 201 GLU A O 1
ATOM 1648 N N . GLN A 1 202 ? -14.913 5.691 -7.856 1.00 39.62 202 GLN A N 1
ATOM 1649 C CA . GLN A 1 202 ? -14.239 4.396 -8.069 1.00 39.62 202 GLN A CA 1
ATOM 1650 C C . GLN A 1 202 ? -14.696 3.346 -7.046 1.00 39.62 202 GLN A C 1
ATOM 1652 O O . GLN A 1 202 ? -13.893 2.634 -6.453 1.00 39.62 202 GLN A O 1
ATOM 1657 N N . LEU A 1 203 ? -16.003 3.236 -6.833 1.00 40.41 203 LEU A N 1
ATOM 1658 C CA . LEU A 1 203 ? -16.663 2.061 -6.265 1.00 40.41 203 LEU A CA 1
ATOM 1659 C C . LEU A 1 203 ? -18.143 2.173 -6.647 1.00 40.41 203 LEU A C 1
ATOM 1661 O O . LEU A 1 203 ? -18.723 3.214 -6.370 1.00 40.41 203 LEU A O 1
ATOM 1665 N N . GLU A 1 204 ? -18.688 1.112 -7.264 1.00 33.62 204 GLU A N 1
ATOM 1666 C CA . GLU A 1 204 ? -20.091 0.954 -7.726 1.00 33.62 204 GLU A CA 1
ATOM 1667 C C . GLU A 1 204 ? -20.400 1.752 -9.016 1.00 33.62 204 GLU A C 1
ATOM 1669 O O . GLU A 1 204 ? -20.079 2.922 -9.111 1.00 33.62 204 GLU A O 1
ATOM 1674 N N . GLU A 1 205 ? -20.914 1.232 -10.135 1.00 32.56 205 GLU A N 1
ATOM 1675 C CA . GLU A 1 205 ? -21.648 0.018 -10.502 1.00 32.56 205 GLU A CA 1
ATOM 1676 C C . GLU A 1 205 ? -21.438 -0.223 -12.016 1.00 32.56 205 GLU A C 1
ATOM 1678 O O . GLU A 1 205 ? -21.519 0.705 -12.819 1.00 32.56 205 GLU A O 1
ATOM 1683 N N . GLN A 1 206 ? -21.229 -1.474 -12.436 1.00 34.56 206 GLN A N 1
ATOM 1684 C CA . GLN A 1 206 ? -21.685 -1.896 -13.764 1.00 34.56 206 GLN A CA 1
ATOM 1685 C C . GLN A 1 206 ? -23.169 -2.253 -13.643 1.00 34.56 206 GLN A C 1
ATOM 1687 O O . GLN A 1 206 ? -23.492 -3.124 -12.833 1.00 34.56 206 GLN A O 1
ATOM 1692 N N . PRO A 1 207 ? -24.057 -1.710 -14.488 1.00 32.94 207 PRO A N 1
ATOM 1693 C CA . PRO A 1 207 ? -25.287 -2.392 -14.835 1.00 32.94 207 PRO A CA 1
ATOM 1694 C C . PRO A 1 207 ? -25.085 -3.138 -16.155 1.00 32.94 207 PRO A C 1
ATOM 1696 O O . PRO A 1 207 ? -24.818 -2.554 -17.207 1.00 32.94 207 PRO A O 1
ATOM 1699 N N . GLU A 1 208 ? -25.225 -4.453 -16.075 1.00 33.53 208 GLU A N 1
ATOM 1700 C CA . GLU A 1 208 ? -25.467 -5.334 -17.208 1.00 33.53 208 GLU A CA 1
ATOM 1701 C C . GLU A 1 208 ? -26.862 -5.109 -17.846 1.00 33.53 208 GLU A C 1
ATOM 1703 O O . GLU A 1 208 ? -27.828 -4.800 -17.145 1.00 33.53 208 GLU A O 1
ATOM 1708 N N . LEU A 1 209 ? -26.936 -5.448 -19.151 1.00 33.16 209 LEU A N 1
ATOM 1709 C CA . LEU A 1 209 ? -28.082 -5.960 -19.951 1.00 33.16 209 LEU A CA 1
ATOM 1710 C C . LEU A 1 209 ? -29.105 -4.962 -20.561 1.00 33.16 209 LEU A C 1
ATOM 1712 O O . LEU A 1 209 ? -29.259 -3.860 -20.041 1.00 33.16 209 LEU A O 1
ATOM 1716 N N . PRO A 1 210 ? -29.885 -5.339 -21.619 1.00 40.22 210 PRO A N 1
ATOM 1717 C CA . PRO A 1 210 ? -29.981 -6.640 -22.316 1.00 40.22 210 PRO A CA 1
ATOM 1718 C C . PRO A 1 210 ? -29.976 -6.612 -23.868 1.00 40.22 210 PRO A C 1
ATOM 1720 O O . PRO A 1 210 ? -30.139 -5.583 -24.520 1.00 40.22 210 PRO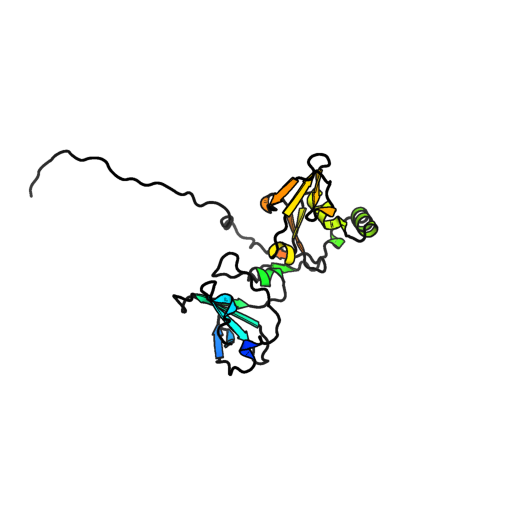 A O 1
ATOM 1723 N N . ASP A 1 211 ? -29.877 -7.823 -24.431 1.00 37.72 211 ASP A N 1
ATOM 1724 C CA . ASP A 1 211 ? -30.268 -8.230 -25.788 1.00 37.72 211 ASP A CA 1
ATOM 1725 C C . ASP A 1 211 ? -31.540 -7.544 -26.327 1.00 37.72 211 ASP A C 1
ATOM 1727 O O . ASP A 1 211 ? -32.586 -7.544 -25.674 1.00 37.72 211 ASP A O 1
ATOM 1731 N N . GLN A 1 212 ? -31.504 -7.114 -27.593 1.00 33.06 212 GLN A N 1
ATOM 1732 C CA . GLN A 1 212 ? -32.707 -6.992 -28.422 1.00 33.06 212 GLN A CA 1
ATOM 1733 C C . GLN A 1 212 ? -32.469 -7.592 -29.809 1.00 33.06 212 GLN A C 1
ATOM 1735 O O . GLN A 1 212 ? -31.879 -6.981 -30.700 1.00 33.06 212 GLN A O 1
ATOM 1740 N N . LYS A 1 213 ? -32.981 -8.812 -29.984 1.00 33.88 213 LYS A N 1
ATOM 1741 C CA . LYS A 1 213 ? -33.330 -9.388 -31.280 1.00 33.88 213 LYS A CA 1
ATOM 1742 C C . LYS A 1 213 ? -34.818 -9.151 -31.536 1.00 33.88 213 LYS A C 1
ATOM 1744 O O . LYS A 1 213 ? -35.637 -9.504 -30.698 1.00 33.88 213 LYS A O 1
ATOM 1749 N N . GLU A 1 214 ? -35.086 -8.647 -32.740 1.00 35.84 214 GLU A N 1
ATOM 1750 C CA . GLU A 1 214 ? -36.300 -8.819 -33.552 1.00 35.84 214 GLU A CA 1
ATOM 1751 C C . GLU A 1 214 ? -37.622 -8.219 -33.033 1.00 35.84 214 GLU A C 1
ATOM 1753 O O . GLU A 1 214 ? -38.168 -8.645 -32.026 1.00 35.84 214 GLU A O 1
ATOM 1758 N N . LEU A 1 215 ? -38.222 -7.311 -33.819 1.00 31.80 215 LEU A N 1
ATOM 1759 C CA . LEU A 1 215 ? -39.416 -7.644 -34.614 1.00 31.80 215 LEU A CA 1
ATOM 1760 C C . LEU A 1 215 ? -39.837 -6.499 -35.570 1.00 31.80 215 LEU A C 1
ATOM 1762 O O . LEU A 1 215 ? -40.083 -5.377 -35.145 1.00 31.80 215 LEU A O 1
ATOM 1766 N N . MET A 1 216 ? -40.018 -6.896 -36.836 1.00 33.06 216 MET A N 1
ATOM 1767 C CA . MET A 1 216 ? -41.025 -6.463 -37.823 1.00 33.06 216 MET A CA 1
ATOM 1768 C C . MET A 1 216 ? -40.958 -5.083 -38.508 1.00 33.06 216 MET A C 1
ATOM 1770 O O . MET A 1 216 ? -41.338 -4.053 -37.966 1.00 33.06 216 MET A O 1
ATOM 1774 N N . ASP A 1 217 ? -40.521 -5.135 -39.771 1.00 35.38 217 ASP A N 1
ATOM 1775 C CA . ASP A 1 217 ? -41.342 -5.039 -40.995 1.00 35.38 217 ASP A CA 1
ATOM 1776 C C . ASP A 1 217 ? -42.500 -4.027 -41.129 1.00 35.38 217 ASP A C 1
ATOM 1778 O O . ASP A 1 217 ? -43.428 -3.962 -40.330 1.00 35.38 217 ASP A O 1
ATOM 1782 N N . GLU A 1 218 ? -42.466 -3.410 -42.320 1.00 34.62 218 GLU A N 1
ATOM 1783 C CA . GLU A 1 218 ? -43.553 -2.840 -43.128 1.00 34.62 218 GLU A CA 1
ATOM 1784 C C . GLU A 1 218 ? -44.275 -1.572 -42.621 1.00 34.62 218 GLU A C 1
ATOM 1786 O O . GLU A 1 218 ? -45.114 -1.607 -41.730 1.00 34.62 218 GLU A O 1
ATOM 1791 N N . GLN A 1 219 ? -44.096 -0.449 -43.335 1.00 36.47 219 GLN A N 1
ATOM 1792 C CA . GLN A 1 219 ? -45.057 -0.017 -44.369 1.00 36.47 219 GLN A CA 1
ATOM 1793 C C . GLN A 1 219 ? -44.695 1.345 -45.014 1.00 36.47 219 GLN A C 1
ATOM 1795 O O . GLN A 1 219 ? -44.737 2.398 -44.391 1.00 36.47 219 GLN A O 1
ATOM 1800 N N . THR A 1 220 ? -44.462 1.269 -46.331 1.00 36.25 220 THR A N 1
ATOM 1801 C CA . THR A 1 220 ? -45.111 2.084 -47.382 1.00 36.25 220 THR A CA 1
ATOM 1802 C C . THR A 1 220 ? -44.657 3.531 -47.666 1.00 36.25 220 THR A C 1
ATOM 1804 O O . THR A 1 220 ? -44.930 4.466 -46.927 1.00 36.25 220 THR A O 1
ATOM 1807 N N . LEU A 1 221 ? -44.063 3.665 -48.865 1.00 37.47 221 LEU A N 1
ATOM 1808 C CA . LEU A 1 221 ? -44.158 4.730 -49.884 1.00 37.47 221 LEU A CA 1
ATOM 1809 C C . LEU A 1 221 ? -44.605 6.147 -49.467 1.00 37.47 221 LEU A C 1
ATOM 1811 O O . LEU A 1 221 ? -45.754 6.334 -49.081 1.00 37.47 221 LEU A O 1
ATOM 1815 N N . GLN A 1 222 ? -43.825 7.153 -49.897 1.00 37.09 222 GLN A N 1
ATOM 1816 C CA . GLN A 1 222 ? -44.328 8.219 -50.788 1.00 37.09 222 GLN A CA 1
ATOM 1817 C C . GLN A 1 222 ? -43.201 8.990 -51.519 1.00 37.09 222 GLN A C 1
ATOM 1819 O O . GLN A 1 222 ? -42.401 9.702 -50.927 1.00 37.09 222 GLN A O 1
ATOM 1824 N N . THR A 1 223 ? -43.157 8.774 -52.838 1.00 38.12 223 THR A N 1
ATOM 1825 C CA . THR A 1 223 ? -42.933 9.716 -53.961 1.00 38.12 223 THR A CA 1
ATOM 1826 C C . THR A 1 223 ? -42.440 11.155 -53.709 1.00 38.12 223 THR A C 1
ATOM 1828 O O . THR A 1 223 ? -43.135 11.931 -53.063 1.00 38.12 223 THR A O 1
ATOM 1831 N N . HIS A 1 224 ? -41.360 11.551 -54.403 1.00 38.09 224 HIS A N 1
ATOM 1832 C CA . HIS A 1 224 ? -41.294 12.580 -55.479 1.00 38.09 224 HIS A CA 1
ATOM 1833 C C . HIS A 1 224 ? -39.812 12.945 -55.732 1.00 38.09 224 HIS A C 1
ATOM 1835 O O . HIS A 1 224 ? -39.116 13.378 -54.828 1.00 38.09 224 HIS A O 1
ATOM 1841 N N . SER A 1 225 ? -39.216 12.587 -56.874 1.00 39.09 225 SER A N 1
ATOM 1842 C CA . SER A 1 225 ? -39.143 13.410 -58.097 1.00 39.09 225 SER A CA 1
ATOM 1843 C C . SER A 1 225 ? -38.668 14.850 -57.865 1.00 39.09 225 SER A C 1
ATOM 1845 O O . SER A 1 225 ? -39.501 15.732 -57.675 1.00 39.09 225 SER A O 1
ATOM 1847 N N . GLN A 1 226 ? -37.361 15.083 -57.998 1.00 41.03 226 GLN A N 1
ATOM 1848 C CA . GLN A 1 226 ? -36.757 15.918 -59.051 1.00 41.03 226 GLN A CA 1
ATOM 1849 C C . GLN A 1 226 ? -35.247 15.686 -59.109 1.00 41.03 226 GLN A C 1
ATOM 1851 O O . GLN A 1 226 ? -34.644 15.504 -58.030 1.00 41.03 226 GLN A O 1
#